Protein AF-A0A962QK23-F1 (afdb_monomer)

Nearest PDB structures (foldseek):
  5cwn-assembly1_A  TM=4.345E-01  e=1.663E+00  synthetic construct
  5y88-assembly1_H  TM=1.629E-01  e=2.447E+00  Saccharomyces cerevisiae S288C

pLDDT: mean 85.63, std 11.85, range [35.34, 98.25]

Solvent-accessible surface area (backbone atoms only — not comparable to full-atom values): 19074 Å² total; per-residue (Å²): 136,86,83,86,80,91,49,73,66,58,55,49,51,52,51,53,52,51,27,65,77,66,74,51,49,73,66,54,54,50,48,49,55,49,53,52,57,49,59,61,49,58,61,51,51,53,50,48,53,52,48,51,52,52,50,49,50,53,54,49,49,50,52,52,50,52,62,70,46,46,86,79,45,52,67,69,54,54,28,45,72,40,23,42,60,10,52,51,28,38,53,51,16,57,59,26,60,75,34,84,93,40,38,85,56,17,59,62,24,41,55,50,13,69,55,27,35,52,56,10,47,52,47,39,42,61,70,72,65,70,71,94,51,65,55,60,50,47,25,52,48,25,39,53,48,13,51,54,28,41,56,49,19,76,72,70,67,44,57,69,32,48,52,51,13,51,52,24,40,49,55,13,50,52,37,47,44,49,73,68,68,48,57,65,43,58,50,27,35,54,49,9,51,50,37,36,54,49,26,63,56,39,55,78,41,97,53,31,84,55,28,68,61,38,41,53,53,12,51,51,37,24,50,53,15,52,48,51,54,42,43,77,69,70,45,58,67,39,60,48,34,33,54,51,13,51,51,34,32,52,50,13,58,52,27,55,76,43,98,51,36,84,49,14,56,58,29,30,41,56,10,51,53,39,26,52,50,21,49,43,67,66,25,71,86,39,89,81,48,45,61,51,51,54,57,50,31,51,48,47,32,56,49,16,62,78,69,70,35,68,54,41,31,53,51,24,50,52,49,44,54,50,48,51,57,48,53,45,48,78,78,35,62,90,42,95,60,46,75,60,50,50,54,52,50,52,56,48,52,54,51,51,51,54,51,52,54,55,50,52,57,60,68,73,53,78,130

Sequence (367 aa):
MSNDITSKDQALSQIVTL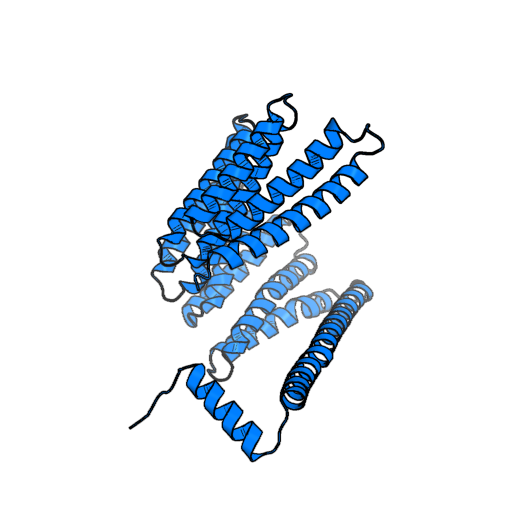ARAHDVSLDEIGAHLTKGALKDKSGSWLSRVLGYLGAAFIFGGLALFITMIWDDLNSPARVIITYGPGIVAFILGILVLKDERYEKASTPLFLKSAVLLPTGMFVFLHEYVGGNDSQLAVIIVFGVLALQFTTLFFKERGTVLLFFAYLFFYISIGAFLDKMHIPRDLIGFIMGISIITFSLYLDKTPHRIICPFWYVIGFCTYLAAVSNMMFDLNIHGEIIGITISLTVMLLGWHFKKTDHNVLAPTFYIIGSIGFLYSLFDLVKNTPFLDLSFLAVAVSMMIMSVQINNRALLIISTIAVIGFLGYFTDEYFADVTGWPIALIIFGFFLISVSHYALKLGRRISSPS

Radius of gyration: 29.21 Å; Cα contacts (8 Å, |Δi|>4): 309; chains: 1; bounding box: 75×53×82 Å

Mean predicted aligned error: 12.13 Å

Foldseek 3Di:
DDDDDPDPVVVVVVVVVVCVVVVNDPVNVVVVVVVVVVVVPPVVVVVVVVVVVVVCCVVVVVVVVCVVCVVVDDLVRLLCVQQVLLVVLQVVLVVQLPDPVRVVVNLVSLVSNLVRNLRSQLSNCVRPVDDPDPLVSLLVSLVVLLVVLVVVCVVSVDLSSVVSNVVSVLSNVLSVCVVVVNPNLVSLQVQLVVLLVVLVVCCPDPSVVCSLVSPVVSLVSNLVSVLVVVVVVVHDNLVSLQVSLVVLQVVLVVCCPDPNVVNNLVSLLSSLLSNLVSCCVVQVVPPPSLVVSLVVLVVQLVVCVVVVHPSSNVSSVVSNVVSVVVCCCVPPVPPPCRVVVVVVVVVVVVVVVVVVVVVVVVVVDDD

Structure (mmCIF, N/CA/C/O backbone):
data_AF-A0A962QK23-F1
#
_entry.id   AF-A0A962QK23-F1
#
loop_
_atom_site.group_PDB
_atom_site.id
_atom_site.type_symbol
_atom_site.label_atom_id
_atom_site.label_alt_id
_atom_site.label_comp_id
_atom_site.label_asym_id
_atom_site.label_entity_id
_atom_site.label_seq_id
_atom_site.pdbx_PDB_ins_code
_atom_site.Cartn_x
_atom_site.Cartn_y
_atom_site.Cartn_z
_atom_site.occupancy
_atom_site.B_iso_or_equiv
_atom_site.auth_seq_id
_atom_site.auth_comp_id
_atom_site.auth_asym_id
_atom_site.auth_atom_id
_atom_site.pdbx_PDB_model_num
ATOM 1 N N . MET A 1 1 ? -47.392 -12.649 23.462 1.00 35.34 1 MET A N 1
ATOM 2 C CA . MET A 1 1 ? -46.671 -11.711 24.349 1.00 35.34 1 MET A CA 1
ATOM 3 C C . MET A 1 1 ? -45.267 -12.256 24.531 1.00 35.34 1 MET A C 1
ATOM 5 O O . MET A 1 1 ? -45.098 -13.273 25.187 1.00 35.34 1 MET A O 1
ATOM 9 N N . SER A 1 2 ? -44.310 -11.658 23.823 1.00 36.72 2 SER A N 1
ATOM 10 C CA . SER A 1 2 ? -42.889 -12.012 23.839 1.00 36.72 2 SER A CA 1
ATOM 11 C C . SER A 1 2 ? -42.226 -11.223 24.963 1.00 36.72 2 SER A C 1
ATOM 13 O O . SER A 1 2 ? -42.070 -10.013 24.829 1.00 36.72 2 SER A O 1
ATOM 15 N N . ASN A 1 3 ? -41.916 -11.875 26.084 1.00 44.44 3 ASN A N 1
ATOM 16 C CA . ASN A 1 3 ? -41.146 -11.255 27.160 1.00 44.44 3 ASN A CA 1
ATOM 17 C C . ASN A 1 3 ? -39.655 -11.409 26.842 1.00 44.44 3 ASN A C 1
ATOM 19 O O . ASN A 1 3 ? -39.037 -12.411 27.194 1.00 44.44 3 ASN A O 1
ATOM 23 N N . ASP A 1 4 ? -39.108 -10.403 26.161 1.00 50.41 4 ASP A N 1
ATOM 24 C CA . ASP A 1 4 ? -37.670 -10.145 26.113 1.00 50.41 4 ASP A CA 1
ATOM 25 C C . ASP A 1 4 ? -37.204 -9.765 27.520 1.00 50.41 4 ASP A C 1
ATOM 27 O O . ASP A 1 4 ? -37.595 -8.731 28.066 1.00 50.41 4 ASP A O 1
ATOM 31 N N . ILE A 1 5 ? -36.390 -10.621 28.130 1.00 49.44 5 ILE A N 1
ATOM 32 C CA . ILE A 1 5 ? -35.829 -10.400 29.459 1.00 49.44 5 ILE A CA 1
ATOM 33 C C . ILE A 1 5 ? -34.303 -10.395 29.337 1.00 49.44 5 ILE A C 1
ATOM 35 O O . ILE A 1 5 ? -33.656 -11.438 29.335 1.00 49.44 5 ILE A O 1
ATOM 39 N N . THR A 1 6 ? -33.725 -9.199 29.231 1.00 55.56 6 THR A N 1
ATOM 40 C CA . THR A 1 6 ? -32.279 -8.943 29.096 1.00 55.56 6 THR A CA 1
ATOM 41 C C . THR A 1 6 ? -31.708 -8.230 30.325 1.00 55.56 6 THR A C 1
ATOM 43 O O . THR A 1 6 ? -30.930 -7.286 30.224 1.00 55.56 6 THR A O 1
ATOM 46 N N . SER A 1 7 ? -32.065 -8.698 31.523 1.00 69.31 7 SER A N 1
ATOM 47 C CA . SER A 1 7 ? -31.378 -8.316 32.760 1.00 69.31 7 SER A CA 1
ATOM 48 C C . SER A 1 7 ? -30.395 -9.415 33.162 1.00 69.31 7 SER A C 1
ATOM 50 O O . SER A 1 7 ? -30.775 -10.573 33.355 1.00 69.31 7 SER A O 1
ATOM 52 N N . LYS A 1 8 ? -29.119 -9.041 33.318 1.00 70.69 8 LYS A N 1
ATOM 53 C CA . LYS A 1 8 ? -28.042 -9.909 33.821 1.00 70.69 8 LYS A CA 1
ATOM 54 C C . LYS A 1 8 ? -28.435 -10.608 35.132 1.00 70.69 8 LYS A C 1
ATOM 56 O O . LYS A 1 8 ? -28.048 -11.754 35.347 1.00 70.69 8 LYS A O 1
ATOM 61 N N . ASP A 1 9 ? -29.248 -9.952 35.958 1.00 73.44 9 ASP A N 1
ATOM 62 C CA . ASP A 1 9 ? -29.680 -10.455 37.263 1.00 73.44 9 ASP A CA 1
ATOM 63 C C . ASP A 1 9 ? -30.731 -11.568 37.154 1.00 73.44 9 ASP A C 1
ATOM 65 O O . ASP A 1 9 ? -30.721 -12.503 37.953 1.00 73.44 9 ASP A O 1
ATOM 69 N N . GLN A 1 10 ? -31.594 -11.535 36.132 1.00 76.94 10 GLN A N 1
ATOM 70 C CA . GLN A 1 10 ? -32.549 -12.620 35.864 1.00 76.94 10 GLN A CA 1
ATOM 71 C C . GLN A 1 10 ? -31.875 -13.838 35.231 1.00 76.94 10 GLN A C 1
ATOM 73 O O . GLN A 1 10 ? -32.234 -14.972 35.540 1.00 76.94 10 GLN A O 1
ATOM 78 N N . ALA A 1 11 ? -30.856 -13.624 34.399 1.00 75.81 11 ALA A N 1
ATOM 79 C CA . ALA A 1 11 ? -30.024 -14.720 33.914 1.00 75.81 11 ALA A CA 1
ATOM 80 C C . ALA A 1 11 ? -29.256 -15.385 35.073 1.00 75.81 11 ALA A C 1
ATOM 82 O O . ALA A 1 11 ? -29.230 -16.609 35.184 1.00 75.81 11 ALA A O 1
ATOM 83 N N . LEU A 1 12 ? -28.683 -14.586 35.982 1.00 78.38 12 LEU A N 1
ATOM 84 C CA . LEU A 1 12 ? -28.012 -15.083 37.187 1.00 78.38 12 LEU A CA 1
ATOM 85 C C . LEU A 1 12 ? -28.964 -15.858 38.102 1.00 78.38 12 LEU A C 1
ATOM 87 O O . LEU A 1 12 ? -28.595 -16.930 38.579 1.00 78.38 12 LEU A O 1
ATOM 91 N N . SER A 1 13 ? -30.187 -15.367 38.320 1.00 81.44 13 SER A N 1
ATOM 92 C CA . SER A 1 13 ? -31.162 -16.076 39.152 1.00 81.44 13 SER A CA 1
ATOM 93 C C . SER A 1 13 ? -31.569 -17.418 38.540 1.00 81.44 13 SER A C 1
ATOM 95 O O . SER A 1 13 ? -31.589 -18.417 39.254 1.00 81.44 13 SER A O 1
ATOM 97 N N . GLN A 1 14 ? -31.779 -17.484 37.221 1.00 82.44 14 GLN A N 1
ATOM 98 C CA . GLN A 1 14 ? -32.061 -18.739 36.517 1.00 82.44 14 GLN A CA 1
ATOM 99 C C . GLN A 1 14 ? -30.907 -19.742 36.617 1.00 82.44 14 GLN A C 1
ATOM 101 O O . GLN A 1 14 ? -31.150 -20.919 36.879 1.00 82.44 14 GLN A O 1
ATOM 106 N N . ILE A 1 15 ? -29.659 -19.288 36.465 1.00 81.25 15 ILE A N 1
ATOM 107 C CA . ILE A 1 15 ? -28.470 -20.143 36.608 1.00 81.25 15 ILE A CA 1
ATOM 108 C C . ILE A 1 15 ? -28.381 -20.706 38.031 1.00 81.25 15 ILE A C 1
ATOM 110 O O . ILE A 1 15 ? -28.135 -21.897 38.201 1.00 81.25 15 ILE A O 1
ATOM 114 N N . VAL A 1 16 ? -28.631 -19.883 39.055 1.00 83.81 16 VAL A N 1
ATOM 115 C CA . VAL A 1 16 ? -28.615 -20.318 40.462 1.00 83.81 16 VAL A CA 1
ATOM 116 C C . VAL A 1 16 ? -29.744 -21.307 40.758 1.00 83.81 16 VAL A C 1
ATOM 118 O O . VAL A 1 16 ? -29.517 -22.301 41.450 1.00 83.81 16 VAL A O 1
ATOM 121 N N . THR A 1 17 ? -30.949 -21.074 40.231 1.00 86.50 17 THR A N 1
ATOM 122 C CA . THR A 1 17 ? -32.079 -22.002 40.378 1.00 86.50 17 THR A CA 1
ATOM 123 C C . THR A 1 17 ? -31.782 -23.349 39.721 1.00 86.50 17 THR A C 1
ATOM 125 O O . THR A 1 17 ? -32.016 -24.380 40.349 1.00 86.50 17 THR A O 1
ATOM 128 N N . LEU A 1 18 ? -31.219 -23.359 38.508 1.00 84.31 18 LEU A N 1
ATOM 129 C CA . LEU A 1 18 ? -30.819 -24.595 37.828 1.00 84.31 18 LEU A CA 1
ATOM 130 C C . LEU A 1 18 ? -29.713 -25.337 38.586 1.00 84.31 18 LEU A C 1
ATOM 132 O O . LEU A 1 18 ? -29.800 -26.549 38.759 1.00 84.31 18 LEU A O 1
ATOM 136 N N . ALA A 1 19 ? -28.695 -24.613 39.058 1.00 83.56 19 ALA A N 1
ATOM 137 C CA . ALA A 1 19 ? -27.573 -25.194 39.786 1.00 83.56 19 ALA A CA 1
ATOM 138 C C . ALA A 1 19 ? -28.039 -25.892 41.072 1.00 83.56 19 ALA A C 1
ATOM 140 O O . ALA A 1 19 ? -27.639 -27.019 41.339 1.00 83.56 19 ALA A O 1
ATOM 141 N N . ARG A 1 20 ? -28.963 -25.275 41.823 1.00 83.31 20 ARG A N 1
ATOM 142 C CA . ARG A 1 20 ? -29.550 -25.886 43.027 1.00 83.31 20 ARG A CA 1
ATOM 143 C C . ARG A 1 20 ? -30.467 -27.067 42.723 1.00 83.31 20 ARG A C 1
ATOM 145 O O . ARG A 1 20 ? -30.486 -28.017 43.494 1.00 83.31 20 ARG A O 1
ATOM 152 N N . ALA A 1 21 ? -31.235 -27.011 41.635 1.00 88.19 21 ALA A N 1
ATOM 153 C CA . ALA A 1 21 ? -32.152 -28.089 41.260 1.00 88.19 21 ALA A CA 1
ATOM 154 C C . ALA A 1 21 ? -31.419 -29.377 40.849 1.00 88.19 21 ALA A C 1
ATOM 156 O O . ALA A 1 21 ? -31.961 -30.468 41.008 1.00 88.19 21 ALA A O 1
ATOM 157 N N . HIS A 1 22 ? -30.199 -29.242 40.330 1.00 86.19 22 HIS A N 1
ATOM 158 C CA . HIS A 1 22 ? -29.390 -30.349 39.823 1.00 86.19 22 HIS A CA 1
ATOM 159 C C . HIS A 1 22 ? -28.138 -30.637 40.664 1.00 86.19 22 HIS A C 1
ATOM 161 O O . HIS A 1 22 ? -27.285 -31.392 40.209 1.00 86.19 22 HIS A O 1
ATOM 167 N N . ASP A 1 23 ? -28.033 -30.048 41.861 1.00 83.12 23 ASP A N 1
ATOM 168 C CA . ASP A 1 23 ? -26.893 -30.188 42.783 1.00 83.12 23 ASP A CA 1
ATOM 169 C C . ASP A 1 23 ? -25.526 -29.906 42.124 1.00 83.12 23 ASP A C 1
ATOM 171 O O . ASP A 1 23 ? -24.516 -30.535 42.421 1.00 83.12 23 ASP A O 1
ATOM 175 N N . VAL A 1 24 ? -25.503 -28.957 41.182 1.00 82.56 24 VAL A N 1
ATOM 176 C CA . VAL A 1 24 ? -24.297 -28.582 40.440 1.00 82.56 24 VAL A CA 1
ATOM 177 C C . VAL A 1 24 ? -23.562 -27.493 41.206 1.00 82.56 24 VAL A C 1
ATOM 179 O O . VAL A 1 24 ? -24.091 -26.401 41.444 1.00 82.56 24 VAL A O 1
ATOM 182 N N . SER A 1 25 ? -22.312 -27.765 41.559 1.00 86.00 25 SER A N 1
ATOM 183 C CA . SER A 1 25 ? -21.460 -26.812 42.267 1.00 86.00 25 SER A CA 1
ATOM 184 C C . SER A 1 25 ? -20.909 -25.714 41.343 1.00 86.00 25 SER A C 1
ATOM 186 O O . SER A 1 25 ? -20.768 -25.877 40.128 1.00 86.00 25 SER A O 1
ATOM 188 N N . LEU A 1 26 ? -20.540 -24.569 41.928 1.00 77.25 26 LEU A N 1
ATOM 189 C CA . LEU A 1 26 ? -19.856 -23.483 41.209 1.00 77.25 26 LEU A CA 1
ATOM 190 C C . LEU A 1 26 ? -18.529 -23.944 40.586 1.00 77.25 26 LEU A C 1
ATOM 192 O O . LEU A 1 26 ? -18.186 -23.505 39.486 1.00 77.25 26 LEU A O 1
ATOM 196 N N . ASP A 1 27 ? -17.823 -24.853 41.259 1.00 78.94 27 ASP A N 1
ATOM 197 C CA . ASP A 1 27 ? -16.562 -25.418 40.780 1.00 78.94 27 ASP A CA 1
ATOM 198 C C . ASP A 1 27 ? -16.775 -26.315 39.553 1.00 78.94 27 ASP A C 1
ATOM 200 O O . ASP A 1 27 ? -15.987 -26.258 38.610 1.00 78.94 27 ASP A O 1
ATOM 204 N N . GLU A 1 28 ? -17.873 -27.073 39.492 1.00 77.62 28 GLU A N 1
ATOM 205 C CA . GLU A 1 28 ? -18.233 -27.888 38.323 1.00 77.62 28 GLU A CA 1
ATOM 206 C C . GLU A 1 28 ? -18.661 -27.038 37.126 1.00 77.62 28 GLU A C 1
ATOM 208 O O . GLU A 1 28 ? -18.250 -27.323 35.998 1.00 77.62 28 GLU A O 1
ATOM 213 N N . ILE A 1 29 ? -19.418 -25.958 37.351 1.00 79.75 29 ILE A N 1
ATOM 214 C CA . ILE A 1 29 ? -19.773 -24.987 36.301 1.00 79.75 29 ILE A CA 1
ATOM 215 C C . ILE A 1 29 ? -18.501 -24.327 35.756 1.00 79.75 29 ILE A C 1
ATOM 217 O O . ILE A 1 29 ? -18.300 -24.259 34.539 1.00 79.75 29 ILE A O 1
ATOM 221 N N . GLY A 1 30 ? -17.609 -23.883 36.648 1.00 75.88 30 GLY A N 1
ATOM 222 C CA . GLY A 1 30 ? -16.312 -23.309 36.292 1.00 75.88 30 GLY A CA 1
ATOM 223 C C . GLY A 1 30 ? -15.432 -24.292 35.522 1.00 75.88 30 GLY A C 1
ATOM 224 O O . GLY A 1 30 ? -14.858 -23.927 34.490 1.00 75.88 30 GLY A O 1
ATOM 225 N N . ALA A 1 31 ? -15.384 -25.552 35.962 1.00 78.00 31 ALA A N 1
ATOM 226 C CA . ALA A 1 31 ? -14.661 -26.633 35.302 1.00 78.00 31 ALA A CA 1
ATOM 227 C C . ALA A 1 31 ? -15.238 -26.947 33.915 1.00 78.00 31 ALA A C 1
ATOM 229 O O . ALA A 1 31 ? -14.477 -27.177 32.978 1.00 78.00 31 ALA A O 1
ATOM 230 N N . HIS A 1 32 ? -16.560 -26.922 33.727 1.00 77.38 32 HIS A N 1
ATOM 231 C CA . HIS A 1 32 ? -17.175 -27.147 32.414 1.00 77.38 32 HIS A CA 1
ATOM 232 C C . HIS A 1 32 ? -16.953 -25.983 31.443 1.00 77.38 32 HIS A C 1
ATOM 234 O O . HIS A 1 32 ? -16.637 -26.218 30.275 1.00 77.38 32 HIS A O 1
ATOM 240 N N . LEU A 1 33 ? -17.023 -24.737 31.919 1.00 75.38 33 LEU A N 1
ATOM 241 C CA . LEU A 1 33 ? -16.721 -23.549 31.113 1.00 75.38 33 LEU A CA 1
ATOM 242 C C . LEU A 1 33 ? -15.253 -23.518 30.669 1.00 75.38 33 LEU A C 1
ATOM 244 O O . LEU A 1 33 ? -14.959 -23.233 29.507 1.00 75.38 33 LEU A O 1
ATOM 248 N N . THR A 1 34 ? -14.324 -23.866 31.563 1.00 68.94 34 THR A N 1
ATOM 249 C CA . THR A 1 34 ? -12.897 -23.971 31.218 1.00 68.94 34 THR A CA 1
ATOM 250 C C . THR A 1 34 ? -12.614 -25.161 30.309 1.00 68.94 34 THR A C 1
ATOM 252 O O . THR A 1 34 ? -11.871 -25.010 29.343 1.00 68.94 34 THR A O 1
ATOM 255 N N . LYS A 1 35 ? -13.237 -26.322 30.532 1.00 66.75 35 LYS A N 1
ATOM 256 C CA . LYS A 1 35 ? -13.069 -27.510 29.677 1.00 66.75 35 LYS A CA 1
ATOM 257 C C . LYS A 1 35 ? -13.626 -27.286 28.266 1.00 66.75 35 LYS A C 1
ATOM 259 O O . LYS A 1 35 ? -12.989 -27.710 27.305 1.00 66.75 35 LYS A O 1
ATOM 264 N N . GLY A 1 36 ? -14.739 -26.561 28.121 1.00 59.09 36 GLY A N 1
ATOM 265 C CA . GLY A 1 36 ? -15.262 -26.104 26.826 1.00 59.09 36 GLY A CA 1
ATOM 266 C C . GLY A 1 36 ? -14.340 -25.090 26.137 1.00 59.09 36 GLY A C 1
ATOM 267 O O . GLY A 1 36 ? -13.964 -25.279 24.982 1.00 59.09 36 GLY A O 1
ATOM 268 N N . ALA A 1 37 ? -13.875 -24.070 26.867 1.00 58.41 37 ALA A N 1
ATOM 269 C CA . ALA A 1 37 ? -12.976 -23.043 26.331 1.00 58.41 37 ALA A CA 1
ATOM 270 C C . ALA A 1 37 ? -11.577 -23.572 25.951 1.00 58.41 37 ALA A C 1
ATOM 272 O O . ALA A 1 37 ? -10.952 -23.050 25.025 1.00 58.41 37 ALA A O 1
ATOM 273 N N . LEU A 1 38 ? -11.074 -24.597 26.646 1.00 55.94 38 LEU A N 1
ATOM 274 C CA . LEU A 1 38 ? -9.791 -25.245 26.352 1.00 55.94 38 LEU A CA 1
ATOM 275 C C . LEU A 1 38 ? -9.887 -26.211 25.162 1.00 55.94 38 LEU A C 1
ATOM 277 O O . LEU A 1 38 ? -8.941 -26.289 24.375 1.00 55.94 38 LEU A O 1
ATOM 281 N N . LYS A 1 39 ? -11.021 -26.908 24.996 1.00 55.94 39 LYS A N 1
ATOM 282 C CA . LYS A 1 39 ? -11.244 -27.859 23.894 1.00 55.94 39 LYS A CA 1
ATOM 283 C C . LYS A 1 39 ? -11.408 -27.158 22.538 1.00 55.94 39 LYS A C 1
ATOM 285 O O . LYS A 1 39 ? -10.891 -27.662 21.546 1.00 55.94 39 LYS A O 1
ATOM 290 N N . ASP A 1 40 ? -12.019 -25.971 22.508 1.00 56.44 40 ASP A N 1
ATOM 291 C CA . ASP A 1 40 ? -12.171 -25.175 21.276 1.00 56.44 40 ASP A CA 1
ATOM 292 C C . ASP A 1 40 ? -10.902 -24.407 20.865 1.00 56.44 40 ASP A C 1
ATOM 294 O O . ASP A 1 40 ? -10.687 -24.140 19.680 1.00 56.44 40 ASP A O 1
ATOM 298 N N . LYS A 1 41 ? -10.023 -24.051 21.812 1.00 56.91 41 LYS A N 1
ATOM 299 C CA . LYS A 1 41 ? -8.841 -23.221 21.515 1.00 56.91 41 LYS A CA 1
ATOM 300 C C . LYS A 1 41 ? -7.594 -24.015 21.124 1.00 56.91 41 LYS A C 1
ATOM 302 O O . LYS A 1 41 ? -6.863 -23.561 20.244 1.00 56.91 41 LYS A O 1
ATOM 307 N N . SER A 1 42 ? -7.335 -25.179 21.726 1.00 56.00 42 SER A N 1
ATOM 308 C CA . SER A 1 42 ? -6.061 -25.892 21.516 1.00 56.00 42 SER A CA 1
ATOM 309 C C . SER A 1 42 ? -6.011 -26.678 20.199 1.00 56.00 42 SER A C 1
ATOM 311 O O . SER A 1 42 ? -5.025 -26.584 19.468 1.00 56.00 42 SER A O 1
ATOM 313 N N . GLY A 1 43 ? -7.094 -27.375 19.835 1.00 59.81 43 GLY A N 1
ATOM 314 C CA . GLY A 1 43 ? -7.184 -28.117 18.571 1.00 59.81 43 GLY A CA 1
ATOM 315 C C . GLY A 1 43 ? -7.341 -27.209 17.347 1.00 59.81 43 GLY A C 1
ATOM 316 O O . GLY A 1 43 ? -6.784 -27.488 16.286 1.00 59.81 43 GLY A O 1
ATOM 317 N N . SER A 1 44 ? -8.047 -26.082 17.500 1.00 72.75 44 SER A N 1
ATOM 318 C CA . SER A 1 44 ? -8.327 -25.165 16.388 1.00 72.75 44 SER A CA 1
ATOM 319 C C . SER A 1 44 ? -7.100 -24.356 15.959 1.00 72.75 44 SER A C 1
ATOM 321 O O . SER A 1 44 ? -6.878 -24.175 14.764 1.00 72.75 44 SER A O 1
ATOM 323 N N . TRP A 1 45 ? -6.271 -23.890 16.902 1.00 82.12 45 TRP A N 1
ATOM 324 C CA . TRP A 1 45 ? -5.050 -23.147 16.565 1.00 82.12 45 TRP A CA 1
ATOM 325 C C . TRP A 1 45 ? -4.003 -24.041 15.903 1.00 82.12 45 TRP A C 1
ATOM 327 O O . TRP A 1 45 ? -3.486 -23.684 14.846 1.00 82.12 45 TRP A O 1
ATOM 337 N N . LEU A 1 46 ? -3.735 -25.220 16.476 1.00 79.62 46 LEU A N 1
ATOM 338 C CA . LEU A 1 46 ? -2.745 -26.144 15.928 1.00 79.62 46 LEU A CA 1
ATOM 339 C C . LEU A 1 46 ? -3.139 -26.594 14.515 1.00 79.62 46 LEU A C 1
ATOM 341 O O . LEU A 1 46 ? -2.312 -26.545 13.613 1.00 79.62 46 LEU A O 1
ATOM 345 N N . SER A 1 47 ? -4.415 -26.925 14.288 1.00 80.81 47 SER A N 1
ATOM 346 C CA . SER A 1 47 ? -4.927 -27.266 12.953 1.00 80.81 47 SER A CA 1
ATOM 347 C C . SER A 1 47 ? -4.762 -26.123 11.943 1.00 80.81 47 SER A C 1
ATOM 349 O O . SER A 1 47 ? -4.358 -26.372 10.809 1.00 80.81 47 SER A O 1
ATOM 351 N N . ARG A 1 48 ? -4.993 -24.865 12.344 1.00 86.19 48 ARG A N 1
ATOM 352 C CA . ARG A 1 48 ? -4.765 -23.698 11.471 1.00 86.19 48 ARG A CA 1
ATOM 353 C C . ARG A 1 48 ? -3.288 -23.496 11.155 1.00 86.19 48 ARG A C 1
ATOM 355 O O . ARG A 1 48 ? -2.953 -23.272 10.000 1.00 86.19 48 ARG A O 1
ATOM 362 N N . VAL A 1 49 ? -2.413 -23.594 12.156 1.00 87.25 49 VAL A N 1
ATOM 363 C CA . VAL A 1 49 ? -0.961 -23.454 11.969 1.00 87.25 49 VAL A CA 1
ATOM 364 C C . VAL A 1 49 ? -0.423 -24.558 11.064 1.00 87.25 49 VAL A C 1
ATOM 366 O O . VAL A 1 49 ? 0.276 -24.251 10.104 1.00 87.25 49 VAL A O 1
ATOM 369 N N . LEU A 1 50 ? -0.803 -25.819 11.301 1.00 87.69 50 LEU A N 1
ATOM 370 C CA . LEU A 1 50 ? -0.447 -26.942 10.427 1.00 87.69 50 LEU A CA 1
ATOM 371 C C . LEU A 1 50 ? -1.029 -26.769 9.021 1.00 87.69 50 LEU A C 1
ATOM 373 O O . LEU A 1 50 ? -0.348 -27.077 8.050 1.00 87.69 50 LEU A O 1
ATOM 377 N N . GLY A 1 51 ? -2.249 -26.243 8.900 1.00 89.00 51 GLY A N 1
ATOM 378 C CA . GLY A 1 51 ? -2.864 -25.925 7.613 1.00 89.00 51 GLY A CA 1
ATOM 379 C C . GLY A 1 51 ? -2.084 -24.865 6.832 1.00 89.00 51 GLY A C 1
ATOM 380 O O . GLY A 1 51 ? -1.817 -25.055 5.648 1.00 89.00 51 GLY A O 1
ATOM 381 N N . TYR A 1 52 ? -1.657 -23.782 7.489 1.00 87.75 52 TYR A N 1
ATOM 382 C CA . TYR A 1 52 ? -0.841 -22.740 6.859 1.00 87.75 52 TYR A CA 1
ATOM 383 C C . TYR A 1 52 ? 0.567 -23.226 6.510 1.00 87.75 52 TYR A C 1
ATOM 385 O O . TYR A 1 52 ? 1.037 -22.943 5.412 1.00 87.75 52 TYR A O 1
ATOM 393 N N . LEU A 1 53 ? 1.217 -23.992 7.392 1.00 90.69 53 LEU A N 1
ATOM 394 C CA . LEU A 1 53 ? 2.516 -24.621 7.119 1.00 90.69 53 LEU A CA 1
ATOM 395 C C . LEU A 1 53 ? 2.427 -25.610 5.955 1.00 90.69 53 LEU A C 1
ATOM 397 O O . LEU A 1 53 ? 3.250 -25.563 5.047 1.00 90.69 53 LEU A O 1
ATOM 401 N N . GLY A 1 54 ? 1.400 -26.461 5.944 1.00 89.50 54 GLY A N 1
ATOM 402 C CA . GLY A 1 54 ? 1.146 -27.404 4.859 1.00 89.50 54 GLY A CA 1
ATOM 403 C C . GLY A 1 54 ? 0.907 -26.693 3.529 1.00 89.50 54 GLY A C 1
ATOM 404 O O . GLY A 1 54 ? 1.532 -27.038 2.531 1.00 89.50 54 GLY A O 1
ATOM 405 N N . ALA A 1 55 ? 0.071 -25.650 3.512 1.00 86.69 55 ALA A N 1
ATOM 406 C CA . ALA A 1 55 ? -0.138 -24.831 2.321 1.00 86.69 55 ALA A CA 1
ATOM 407 C C . ALA A 1 55 ? 1.164 -24.158 1.858 1.00 86.69 55 ALA A C 1
ATOM 409 O O . ALA A 1 55 ? 1.481 -24.211 0.673 1.00 86.69 55 ALA A O 1
ATOM 410 N N . ALA A 1 56 ? 1.945 -23.580 2.776 1.00 85.88 56 ALA A N 1
ATOM 411 C CA . ALA A 1 56 ? 3.229 -22.961 2.458 1.00 85.88 56 ALA A CA 1
ATOM 412 C C . ALA A 1 56 ? 4.218 -23.966 1.850 1.00 85.88 56 ALA A C 1
ATOM 414 O O . ALA A 1 56 ? 4.859 -23.647 0.852 1.00 85.88 56 ALA A O 1
ATOM 415 N N . PHE A 1 57 ? 4.296 -25.191 2.380 1.00 90.31 57 PHE A N 1
ATOM 416 C CA . PHE A 1 57 ? 5.125 -26.248 1.798 1.00 90.31 57 PHE A CA 1
ATOM 417 C C . PHE A 1 57 ? 4.634 -26.702 0.425 1.00 90.31 57 PHE A C 1
ATOM 419 O O . PHE A 1 57 ? 5.458 -26.909 -0.460 1.00 90.31 57 PHE A O 1
ATOM 426 N N . ILE A 1 58 ? 3.320 -26.809 0.207 1.00 91.12 58 ILE A N 1
ATOM 427 C CA . ILE A 1 58 ? 2.765 -27.159 -1.109 1.00 91.12 58 ILE A CA 1
ATOM 428 C C . ILE A 1 58 ? 3.091 -26.069 -2.133 1.00 91.12 58 ILE A C 1
ATOM 430 O O . ILE A 1 58 ? 3.618 -26.373 -3.200 1.00 91.12 58 ILE A O 1
ATOM 434 N N . PHE A 1 59 ? 2.815 -24.800 -1.819 1.00 85.62 59 PHE A N 1
ATOM 435 C CA . PHE A 1 59 ? 3.084 -23.692 -2.739 1.00 85.62 59 PHE A CA 1
ATOM 436 C C . PHE A 1 59 ? 4.582 -23.481 -2.965 1.00 85.62 59 PHE A C 1
ATOM 438 O O . PHE A 1 59 ? 4.997 -23.289 -4.105 1.00 85.62 59 PHE A O 1
ATOM 445 N N . GLY A 1 60 ? 5.394 -23.567 -1.910 1.00 88.12 60 GLY A N 1
ATOM 446 C CA . GLY A 1 60 ? 6.850 -23.478 -2.006 1.00 88.12 60 GLY A CA 1
ATOM 447 C C . GLY A 1 60 ? 7.442 -24.626 -2.820 1.00 88.12 60 GLY A C 1
ATOM 448 O O . GLY A 1 60 ? 8.249 -24.390 -3.714 1.00 88.12 60 GLY A O 1
ATOM 449 N N . GLY A 1 61 ? 6.989 -25.858 -2.577 1.00 89.50 61 GLY A N 1
ATOM 450 C CA . GLY A 1 61 ? 7.398 -27.035 -3.342 1.00 89.50 61 GLY A CA 1
ATOM 451 C C . GLY A 1 61 ? 6.996 -26.947 -4.813 1.00 89.50 61 GLY A C 1
ATOM 452 O O . GLY A 1 61 ? 7.813 -27.242 -5.678 1.00 89.50 61 GLY A O 1
ATOM 453 N N . LEU A 1 62 ? 5.779 -26.480 -5.114 1.00 86.69 62 LEU A N 1
ATOM 454 C CA . LEU A 1 62 ? 5.322 -26.270 -6.491 1.00 86.69 62 LEU A CA 1
ATOM 455 C C . LEU A 1 62 ? 6.146 -25.188 -7.202 1.00 86.69 62 LEU A C 1
ATOM 457 O O . LEU A 1 62 ? 6.539 -25.381 -8.347 1.00 86.69 62 LEU A O 1
ATOM 461 N N . ALA A 1 63 ? 6.439 -24.073 -6.526 1.00 84.44 63 ALA A N 1
ATOM 462 C CA . ALA A 1 63 ? 7.273 -23.008 -7.076 1.00 84.44 63 ALA A CA 1
ATOM 463 C C . ALA A 1 63 ? 8.695 -23.507 -7.374 1.00 84.44 63 ALA A C 1
ATOM 465 O O . ALA A 1 63 ? 9.185 -23.310 -8.483 1.00 84.44 63 ALA A O 1
ATOM 466 N N . LEU A 1 64 ? 9.318 -24.220 -6.428 1.00 87.94 64 LEU A N 1
ATOM 467 C CA . LEU A 1 64 ? 10.635 -24.827 -6.626 1.00 87.94 64 LEU A CA 1
ATOM 468 C C . LEU A 1 64 ? 10.621 -25.841 -7.771 1.00 87.94 64 LEU A C 1
ATOM 470 O O . LEU A 1 64 ? 11.493 -25.803 -8.635 1.00 87.94 64 LEU A O 1
ATOM 474 N N . PHE A 1 65 ? 9.607 -26.704 -7.827 1.00 87.75 65 PHE A N 1
ATOM 475 C CA . PHE A 1 65 ? 9.467 -27.679 -8.903 1.00 87.75 65 PHE A CA 1
ATOM 476 C C . PHE A 1 65 ? 9.374 -27.000 -10.273 1.00 87.75 65 PHE A C 1
ATOM 478 O O . PHE A 1 65 ? 10.104 -27.382 -11.181 1.00 87.75 65 PHE A O 1
ATOM 485 N N . ILE A 1 66 ? 8.551 -25.951 -10.403 1.00 85.38 66 ILE A N 1
ATOM 486 C CA . ILE A 1 66 ? 8.446 -25.154 -11.634 1.00 85.38 66 ILE A CA 1
ATOM 487 C C . ILE A 1 66 ? 9.804 -24.557 -12.008 1.00 85.38 66 ILE A C 1
ATOM 489 O O . ILE A 1 66 ? 10.178 -24.632 -13.173 1.00 85.38 66 ILE A O 1
ATOM 493 N N . THR A 1 67 ? 10.556 -24.007 -11.048 1.00 86.88 67 THR A N 1
ATOM 494 C CA . THR A 1 67 ? 11.894 -23.458 -11.328 1.00 86.88 67 THR A CA 1
ATOM 495 C C . THR A 1 67 ? 12.902 -24.528 -11.739 1.00 86.88 67 THR A C 1
ATOM 497 O O . THR A 1 67 ? 13.736 -24.258 -12.592 1.00 86.88 67 THR A O 1
ATOM 500 N N . MET A 1 68 ? 12.811 -25.744 -11.189 1.00 90.75 68 MET A N 1
ATOM 501 C CA . MET A 1 68 ? 13.719 -26.846 -11.526 1.00 90.75 68 MET A CA 1
ATOM 502 C C . MET A 1 68 ? 13.502 -27.365 -12.946 1.00 90.75 68 MET A C 1
ATOM 504 O O . MET A 1 68 ? 14.472 -27.671 -13.623 1.00 90.75 68 MET A O 1
ATOM 508 N N . ILE A 1 69 ? 12.247 -27.462 -13.393 1.00 91.94 69 ILE A N 1
ATOM 509 C CA . ILE A 1 69 ? 11.928 -27.929 -14.750 1.00 91.94 69 ILE A CA 1
ATOM 510 C C . ILE A 1 69 ? 11.892 -26.790 -15.773 1.00 91.94 69 ILE A C 1
ATOM 512 O O . ILE A 1 69 ? 11.670 -27.048 -16.950 1.00 91.94 69 ILE A O 1
ATOM 516 N N . TRP A 1 70 ? 12.052 -25.531 -15.347 1.00 90.00 70 TRP A N 1
ATOM 517 C CA . TRP A 1 70 ? 11.832 -24.359 -16.199 1.00 90.00 70 TRP A CA 1
ATOM 518 C C . TRP A 1 70 ? 12.658 -24.420 -17.483 1.00 90.00 70 TRP A C 1
ATOM 520 O O . TRP A 1 70 ? 12.127 -24.207 -18.575 1.00 90.00 70 TRP A O 1
ATOM 530 N N . ASP A 1 71 ? 13.936 -24.769 -17.352 1.00 89.94 71 ASP A N 1
ATOM 531 C CA . ASP A 1 71 ? 14.878 -24.844 -18.466 1.00 89.94 71 ASP A CA 1
ATOM 532 C C . ASP A 1 71 ? 14.608 -26.029 -19.405 1.00 89.94 71 ASP A C 1
ATOM 534 O O . ASP A 1 71 ? 14.873 -25.922 -20.601 1.00 89.94 71 ASP A O 1
ATOM 538 N N . ASP A 1 72 ? 13.967 -27.089 -18.906 1.00 93.31 72 ASP A N 1
ATOM 539 C CA . ASP A 1 72 ? 13.565 -28.261 -19.694 1.00 93.31 72 ASP A CA 1
ATOM 540 C C . ASP A 1 72 ? 12.239 -28.047 -20.451 1.00 93.31 72 ASP A C 1
ATOM 542 O O . ASP A 1 72 ? 11.913 -28.780 -21.391 1.00 93.31 72 ASP A O 1
ATOM 546 N N . LEU A 1 73 ? 11.440 -27.052 -20.050 1.00 91.44 73 LEU A N 1
ATOM 547 C CA . LEU A 1 73 ? 10.175 -26.728 -20.703 1.00 91.44 73 LEU A CA 1
ATOM 548 C C . LEU A 1 73 ? 10.399 -25.919 -21.982 1.00 91.44 73 LEU A C 1
ATOM 550 O O . LEU A 1 73 ? 11.073 -24.891 -21.985 1.00 91.44 73 LEU A O 1
ATOM 554 N N . ASN A 1 74 ? 9.723 -26.323 -23.060 1.00 93.25 74 ASN A N 1
ATOM 555 C CA . ASN A 1 74 ? 9.647 -25.510 -24.269 1.00 93.25 74 ASN A CA 1
ATOM 556 C C . ASN A 1 74 ? 8.801 -24.236 -24.050 1.00 93.25 74 ASN A C 1
ATOM 558 O O . ASN A 1 74 ? 7.973 -24.157 -23.136 1.00 93.25 74 ASN A O 1
ATOM 562 N N . SER A 1 75 ? 8.976 -23.239 -24.921 1.00 93.38 75 SER A N 1
ATOM 563 C CA . SER A 1 75 ? 8.288 -21.944 -24.825 1.00 93.38 75 SER A CA 1
ATOM 564 C C . SER A 1 75 ? 6.754 -22.048 -24.715 1.00 93.38 75 SER A C 1
ATOM 566 O O . SER A 1 75 ? 6.178 -21.381 -23.851 1.00 93.38 75 SER A O 1
ATOM 568 N N . PRO A 1 76 ? 6.044 -22.901 -25.492 1.00 93.88 76 PRO A N 1
ATOM 569 C CA . PRO A 1 76 ? 4.606 -23.105 -25.300 1.00 93.88 76 PRO A CA 1
ATOM 570 C C . PRO A 1 76 ? 4.249 -23.631 -23.909 1.00 93.88 76 PRO A C 1
ATOM 572 O O . PRO A 1 76 ? 3.299 -23.137 -23.301 1.00 93.88 76 PRO A O 1
ATOM 575 N N . ALA A 1 77 ? 5.001 -24.602 -23.382 1.00 93.06 77 ALA A N 1
ATOM 576 C CA . ALA A 1 77 ? 4.731 -25.165 -22.067 1.00 93.06 77 ALA A CA 1
ATOM 577 C C . ALA A 1 77 ? 4.892 -24.111 -20.967 1.00 93.06 77 ALA A C 1
ATOM 579 O O . ALA A 1 77 ? 3.988 -23.980 -20.145 1.00 93.06 77 ALA A O 1
ATOM 580 N N . ARG A 1 78 ? 5.962 -23.300 -20.999 1.00 93.31 78 ARG A N 1
ATOM 581 C CA . ARG A 1 78 ? 6.184 -22.193 -20.043 1.00 93.31 78 ARG A CA 1
ATOM 582 C C . ARG A 1 78 ? 5.022 -21.202 -20.018 1.00 93.31 78 ARG A C 1
ATOM 584 O O . ARG A 1 78 ? 4.558 -20.813 -18.944 1.00 93.31 78 ARG A O 1
ATOM 591 N N . VAL A 1 79 ? 4.502 -20.833 -21.188 1.00 94.19 79 VAL A N 1
ATOM 592 C CA . VAL A 1 79 ? 3.325 -19.956 -21.282 1.00 94.19 79 VAL A CA 1
ATOM 593 C C . VAL A 1 79 ? 2.074 -20.645 -20.747 1.00 94.19 79 VAL A C 1
ATOM 595 O O . VAL A 1 79 ? 1.332 -20.042 -19.977 1.00 94.19 79 VAL A O 1
ATOM 598 N N . ILE A 1 80 ? 1.825 -21.907 -21.101 1.00 93.88 80 ILE A N 1
ATOM 599 C CA . ILE A 1 80 ? 0.623 -22.628 -20.658 1.00 93.88 80 ILE A CA 1
ATOM 600 C C . ILE A 1 80 ? 0.597 -22.778 -19.133 1.00 93.88 80 ILE A C 1
ATOM 602 O O . ILE A 1 80 ? -0.443 -22.523 -18.525 1.00 93.88 80 ILE A O 1
ATOM 606 N N . ILE A 1 81 ? 1.715 -23.144 -18.500 1.00 91.81 81 ILE A N 1
ATOM 607 C CA . ILE A 1 81 ? 1.752 -23.358 -17.044 1.00 91.81 81 ILE A CA 1
ATOM 608 C C . ILE A 1 81 ? 1.605 -22.058 -16.244 1.00 91.81 81 ILE A C 1
ATOM 610 O O . ILE A 1 81 ? 1.122 -22.095 -15.115 1.00 91.81 81 ILE A O 1
ATOM 614 N N . THR A 1 82 ? 1.989 -20.912 -16.814 1.00 93.00 82 THR A N 1
ATOM 615 C CA . THR A 1 82 ? 1.929 -19.608 -16.135 1.00 93.00 82 THR A CA 1
ATOM 616 C C . THR A 1 82 ? 0.639 -18.852 -16.448 1.00 93.00 82 THR A C 1
ATOM 618 O O . THR A 1 82 ? -0.038 -18.374 -15.540 1.00 93.00 82 THR A O 1
ATOM 621 N N . TYR A 1 83 ? 0.251 -18.785 -17.721 1.00 94.12 83 TYR A N 1
ATOM 622 C CA . TYR A 1 83 ? -0.918 -18.040 -18.187 1.00 94.12 83 TYR A CA 1
ATOM 623 C C . TYR A 1 83 ? -2.220 -18.844 -18.102 1.00 94.12 83 TYR A C 1
ATOM 625 O O . TYR A 1 83 ? -3.272 -18.294 -17.761 1.00 94.12 83 TYR A O 1
ATOM 633 N N . GLY A 1 84 ? -2.159 -20.156 -18.351 1.00 94.50 84 GLY A N 1
ATOM 634 C CA . GLY A 1 84 ? -3.319 -21.051 -18.368 1.00 94.50 84 GLY A CA 1
ATOM 635 C C . GLY A 1 84 ? -4.149 -21.003 -17.080 1.00 94.50 84 GLY A C 1
ATOM 636 O O . GLY A 1 84 ? -5.353 -20.744 -17.163 1.00 94.50 84 GLY A O 1
ATOM 637 N N . PRO A 1 85 ? -3.550 -21.163 -15.883 1.00 94.75 85 PRO A N 1
ATOM 638 C CA . PRO A 1 85 ? -4.280 -21.051 -14.620 1.00 94.75 85 PRO A CA 1
ATOM 639 C C . PRO A 1 85 ? -4.967 -19.691 -14.429 1.00 94.75 85 PRO A C 1
ATOM 641 O O . PRO A 1 85 ? -6.068 -19.633 -13.881 1.00 94.75 85 PRO A O 1
ATOM 644 N N . GLY A 1 86 ? -4.354 -18.605 -14.916 1.00 95.75 86 GLY A N 1
ATOM 645 C CA . GLY A 1 86 ? -4.939 -17.264 -14.893 1.00 95.75 86 GLY A CA 1
ATOM 646 C C . GLY A 1 86 ? -6.190 -17.156 -15.763 1.00 95.75 86 GLY A C 1
ATOM 647 O O . GLY A 1 86 ? -7.218 -16.667 -15.290 1.00 95.75 86 GLY A O 1
ATOM 648 N N . ILE A 1 87 ? -6.138 -17.680 -16.993 1.00 96.12 87 ILE A N 1
ATOM 649 C CA . ILE A 1 87 ? -7.300 -17.738 -17.896 1.00 96.12 87 ILE A CA 1
ATOM 650 C C . ILE A 1 87 ? -8.413 -18.600 -17.295 1.00 96.12 87 ILE A C 1
ATOM 652 O O . ILE A 1 87 ? -9.568 -18.177 -17.271 1.00 96.12 87 ILE A O 1
ATOM 656 N N . VAL A 1 88 ? -8.087 -19.789 -16.778 1.00 96.88 88 VAL A N 1
ATOM 657 C CA . VAL A 1 88 ? -9.079 -20.692 -16.171 1.00 96.88 88 VAL A CA 1
ATOM 658 C C . VAL A 1 88 ? -9.757 -20.020 -14.978 1.00 96.88 88 VAL A C 1
ATOM 660 O O . VAL A 1 88 ? -10.985 -20.022 -14.895 1.00 96.88 88 VAL A O 1
ATOM 663 N N . ALA A 1 89 ? -8.989 -19.386 -14.086 1.00 95.81 89 ALA A N 1
ATOM 664 C CA . ALA A 1 89 ? -9.541 -18.642 -12.957 1.00 95.81 89 ALA A CA 1
ATOM 665 C C . ALA A 1 89 ? -10.446 -17.486 -13.414 1.00 95.81 89 ALA A C 1
ATOM 667 O O . ALA A 1 89 ? -11.510 -17.284 -12.832 1.00 95.81 89 ALA A O 1
ATOM 668 N N . PHE A 1 90 ? -10.062 -16.768 -14.473 1.00 95.25 90 PHE A N 1
ATOM 669 C CA . PHE A 1 90 ? -10.859 -15.680 -15.041 1.00 95.25 90 PHE A CA 1
ATOM 670 C C . PHE A 1 90 ? -12.191 -16.179 -15.621 1.00 95.25 90 PHE A C 1
ATOM 672 O O . PHE A 1 90 ? -13.247 -15.638 -15.295 1.00 95.25 90 PHE A O 1
ATOM 679 N N . ILE A 1 91 ? -12.164 -17.246 -16.429 1.00 94.31 91 ILE A N 1
ATOM 680 C CA . ILE A 1 91 ? -13.368 -17.851 -17.022 1.00 94.31 91 ILE A CA 1
ATOM 681 C C . ILE A 1 91 ? -14.296 -18.375 -15.926 1.00 94.31 91 ILE A C 1
ATOM 683 O O . ILE A 1 91 ? -15.490 -18.077 -15.944 1.00 94.31 91 ILE A O 1
ATOM 687 N N . LEU A 1 92 ? -13.764 -19.111 -14.946 1.00 94.12 92 LEU A N 1
ATOM 688 C CA . LEU A 1 92 ? -14.552 -19.581 -13.806 1.00 94.12 92 LEU A CA 1
ATOM 689 C C . LEU A 1 92 ? -15.143 -18.408 -13.018 1.00 94.12 92 LEU A C 1
ATOM 691 O O . LEU A 1 92 ? -16.304 -18.476 -12.626 1.00 94.12 92 LEU A O 1
ATOM 695 N N . GLY A 1 93 ? -14.386 -17.321 -12.838 1.00 92.69 93 GLY A N 1
ATOM 696 C CA . GLY A 1 93 ? -14.864 -16.093 -12.203 1.00 92.69 93 GLY A CA 1
ATOM 697 C C . GLY A 1 93 ? -16.089 -15.510 -12.908 1.00 92.69 93 GLY A C 1
ATOM 698 O O . GLY A 1 93 ? -17.055 -15.155 -12.234 1.00 92.69 93 GLY A O 1
ATOM 699 N N . ILE A 1 94 ? -16.090 -15.490 -14.248 1.00 91.56 94 ILE A N 1
ATOM 700 C CA . ILE A 1 94 ? -17.234 -15.058 -15.072 1.00 91.56 94 ILE A CA 1
ATOM 701 C C . ILE A 1 94 ? -18.422 -16.012 -14.937 1.00 91.56 94 ILE A C 1
ATOM 703 O O . ILE A 1 94 ? -19.552 -15.557 -14.783 1.00 91.56 94 ILE A O 1
ATOM 707 N N . LEU A 1 95 ? -18.191 -17.325 -15.027 1.00 90.75 95 LEU A N 1
ATOM 708 C CA . LEU A 1 95 ? -19.265 -18.324 -14.960 1.00 90.75 95 LEU A CA 1
ATOM 709 C C . LEU A 1 95 ? -19.988 -18.269 -13.614 1.00 90.75 95 LEU A C 1
ATOM 711 O O . LEU A 1 95 ? -21.214 -18.297 -13.559 1.00 90.75 95 LEU A O 1
ATOM 715 N N . VAL A 1 96 ? -19.213 -18.139 -12.542 1.00 90.94 96 VAL A N 1
ATOM 716 C CA . VAL A 1 96 ? -19.706 -18.075 -11.169 1.00 90.94 96 VAL A CA 1
ATOM 717 C C . VAL A 1 96 ? -20.376 -16.738 -10.853 1.00 90.94 96 VAL A C 1
ATOM 719 O O . VAL A 1 96 ? -21.300 -16.706 -10.048 1.00 90.94 96 VAL A O 1
ATOM 722 N N . LEU A 1 97 ? -19.973 -15.643 -11.507 1.00 85.31 97 LEU A N 1
ATOM 723 C CA . LEU A 1 97 ? -20.613 -14.333 -11.335 1.00 85.31 97 LEU A CA 1
ATOM 724 C C . LEU A 1 97 ? -22.103 -14.350 -11.728 1.00 85.31 97 LEU A C 1
ATOM 726 O O . LEU A 1 97 ? -22.870 -13.531 -11.237 1.00 85.31 97 LEU A O 1
ATOM 730 N N . LYS A 1 98 ? -22.517 -15.286 -12.592 1.00 77.75 98 LYS A N 1
ATOM 731 C CA . LYS A 1 98 ? -23.899 -15.411 -13.082 1.00 77.75 98 LYS A CA 1
ATOM 732 C C . LYS A 1 98 ? -24.792 -16.308 -12.231 1.00 77.75 98 LYS A C 1
ATOM 734 O O . LYS A 1 98 ? -25.999 -16.322 -12.454 1.00 77.75 98 LYS A O 1
ATOM 739 N N . ASP A 1 99 ? -24.219 -17.077 -11.309 1.00 83.31 99 ASP A N 1
ATOM 740 C CA . ASP A 1 99 ? -24.961 -18.011 -10.461 1.00 83.31 99 ASP A CA 1
ATOM 741 C C . ASP A 1 99 ? -24.934 -17.525 -9.008 1.00 83.31 99 ASP A C 1
ATOM 743 O O . ASP A 1 99 ? -23.899 -17.578 -8.337 1.00 83.31 99 ASP A O 1
ATOM 747 N N . GLU A 1 100 ? -26.091 -17.091 -8.501 1.00 78.44 100 GLU A N 1
ATOM 748 C CA . GLU A 1 100 ? -26.260 -16.599 -7.124 1.00 78.44 100 GLU A CA 1
ATOM 749 C C . GLU A 1 100 ? -25.774 -17.609 -6.070 1.00 78.44 100 GLU A C 1
ATOM 751 O O . GLU A 1 100 ? -25.314 -17.226 -4.992 1.00 78.44 100 GLU A O 1
ATOM 756 N N . ARG A 1 101 ? -25.796 -18.915 -6.377 1.00 82.25 101 ARG A N 1
ATOM 757 C CA . ARG A 1 101 ? -25.319 -19.967 -5.460 1.00 82.25 101 ARG A CA 1
ATOM 758 C C . ARG A 1 101 ? -23.820 -19.887 -5.201 1.00 82.25 101 ARG A C 1
ATOM 760 O O . ARG A 1 101 ? -23.357 -20.335 -4.152 1.00 82.25 101 ARG A O 1
ATOM 767 N N . TYR A 1 102 ? -23.064 -19.336 -6.146 1.00 84.44 102 TYR A N 1
ATOM 768 C CA . TYR A 1 102 ? -21.607 -19.335 -6.120 1.00 84.44 102 TYR A CA 1
ATOM 769 C C . TYR A 1 102 ? -20.997 -17.934 -6.129 1.00 84.44 102 TYR A C 1
ATOM 771 O O . TYR A 1 102 ? -19.777 -17.833 -6.051 1.00 84.44 102 TYR A O 1
ATOM 779 N N . GLU A 1 103 ? -21.791 -16.861 -6.131 1.00 77.88 103 GLU A N 1
ATOM 780 C CA . GLU A 1 103 ? -21.322 -15.468 -6.225 1.00 77.88 103 GLU A CA 1
ATOM 781 C C . GLU A 1 103 ? -20.142 -15.150 -5.280 1.00 77.88 103 GLU A C 1
ATOM 783 O O . GLU A 1 103 ? -19.161 -14.515 -5.674 1.00 77.88 103 GLU A O 1
ATOM 788 N N . LYS A 1 104 ? -20.154 -15.695 -4.053 1.00 82.38 104 LYS A N 1
ATOM 789 C CA . LYS A 1 104 ? -19.072 -15.532 -3.057 1.00 82.38 104 LYS A CA 1
ATOM 790 C C . LYS A 1 104 ? -17.702 -16.047 -3.524 1.00 82.38 104 LYS A C 1
ATOM 792 O O . LYS A 1 104 ? -16.677 -15.574 -3.037 1.00 82.38 104 LYS A O 1
ATOM 797 N N . ALA A 1 105 ? -17.666 -17.005 -4.448 1.00 86.56 105 ALA A N 1
ATOM 798 C CA . ALA A 1 105 ? -16.441 -17.533 -5.043 1.00 86.56 105 ALA A CA 1
ATOM 799 C C . ALA A 1 105 ? -15.937 -16.692 -6.231 1.00 86.56 105 ALA A C 1
ATOM 801 O O . ALA A 1 105 ? -14.784 -16.853 -6.633 1.00 86.56 105 ALA A O 1
ATOM 802 N N . SER A 1 106 ? -16.734 -15.754 -6.754 1.00 87.06 106 SER A N 1
ATOM 803 C CA . SER A 1 106 ? -16.337 -14.900 -7.880 1.00 87.06 106 SER A CA 1
ATOM 804 C C . SER A 1 106 ? -15.158 -13.984 -7.523 1.00 87.06 106 SER A C 1
ATOM 806 O O . SER A 1 106 ? -14.141 -13.968 -8.216 1.00 87.06 106 SER A O 1
ATOM 808 N N . THR A 1 107 ? -15.229 -13.291 -6.382 1.00 88.94 107 THR A N 1
ATOM 809 C CA . THR A 1 107 ? -14.167 -12.387 -5.905 1.00 88.94 107 THR A CA 1
ATOM 810 C C . THR A 1 107 ? -12.790 -13.056 -5.782 1.00 88.94 107 THR A C 1
ATOM 812 O O . THR A 1 107 ? -11.835 -12.534 -6.363 1.00 88.94 107 THR A O 1
ATOM 815 N N . PRO A 1 108 ? -12.623 -14.197 -5.077 1.00 91.81 108 PRO A N 1
ATOM 816 C CA . PRO A 1 108 ? -11.316 -14.844 -4.975 1.00 91.81 108 PRO A CA 1
ATOM 817 C C . PRO A 1 108 ? -10.814 -15.401 -6.314 1.00 91.81 108 PRO A C 1
ATOM 819 O O . PRO A 1 108 ? -9.603 -15.444 -6.526 1.00 91.81 108 PRO A O 1
ATOM 822 N N . LEU A 1 109 ? -11.703 -15.806 -7.228 1.00 93.75 109 LEU A N 1
ATOM 823 C CA . LEU A 1 109 ? -11.314 -16.228 -8.578 1.00 93.75 109 LEU A CA 1
ATOM 824 C C . LEU A 1 109 ? -10.772 -15.053 -9.396 1.00 93.75 109 LEU A C 1
ATOM 826 O O . LEU A 1 109 ? -9.692 -15.170 -9.977 1.00 93.75 109 LEU A O 1
ATOM 830 N N . PHE A 1 110 ? -11.450 -13.903 -9.367 1.00 94.25 110 PHE A N 1
ATOM 831 C CA . PHE A 1 110 ? -10.951 -12.702 -10.031 1.00 94.25 110 PHE A CA 1
ATOM 832 C C . PHE A 1 110 ? -9.639 -12.212 -9.423 1.00 94.25 110 PHE A C 1
ATOM 834 O O . PHE A 1 110 ? -8.726 -11.889 -10.177 1.00 94.25 110 PHE A O 1
ATOM 841 N N . LEU A 1 111 ? -9.487 -12.252 -8.097 1.00 93.62 111 LEU A N 1
ATOM 842 C CA . LEU A 1 111 ? -8.228 -11.910 -7.430 1.00 93.62 111 LEU A CA 1
ATOM 843 C C . LEU A 1 111 ? -7.071 -12.809 -7.891 1.00 93.62 111 LEU A C 1
ATOM 845 O O . LEU A 1 111 ? -6.006 -12.306 -8.242 1.00 93.62 111 LEU A O 1
ATOM 849 N N . LYS A 1 112 ? -7.285 -14.131 -7.955 1.00 93.06 112 LYS A N 1
ATOM 850 C CA . LYS A 1 112 ? -6.287 -15.071 -8.496 1.00 93.06 112 LYS A CA 1
ATOM 851 C C . LYS A 1 112 ? -5.959 -14.753 -9.952 1.00 93.06 112 LYS A C 1
ATOM 853 O O . LYS A 1 112 ? -4.787 -14.696 -10.311 1.00 93.06 112 LYS A O 1
ATOM 858 N N . SER A 1 113 ? -6.975 -14.509 -10.779 1.00 96.12 113 SER A N 1
ATOM 859 C CA . SER A 1 113 ? -6.767 -14.175 -12.190 1.00 96.12 113 SER A CA 1
ATOM 860 C C . SER A 1 113 ? -6.003 -12.864 -12.375 1.00 96.12 113 SER A C 1
ATOM 862 O O . SER A 1 113 ? -5.116 -12.795 -13.215 1.00 96.12 113 SER A O 1
ATOM 864 N N . ALA A 1 114 ? -6.273 -11.852 -11.549 1.00 95.19 114 ALA A N 1
ATOM 865 C CA . ALA A 1 114 ? -5.636 -10.545 -11.630 1.00 95.19 114 ALA A CA 1
ATOM 866 C C . ALA A 1 114 ? -4.134 -10.595 -11.318 1.00 95.19 114 ALA A C 1
ATOM 868 O O . ALA A 1 114 ? -3.391 -9.744 -11.792 1.00 95.19 114 ALA A O 1
ATOM 869 N N . VAL A 1 115 ? -3.682 -11.594 -10.555 1.00 94.31 115 VAL A N 1
ATOM 870 C CA . VAL A 1 115 ? -2.254 -11.841 -10.311 1.00 94.31 115 VAL A CA 1
ATOM 871 C C . VAL A 1 115 ? -1.653 -12.717 -11.411 1.00 94.31 115 VAL A C 1
ATOM 873 O O . VAL A 1 115 ? -0.603 -12.390 -11.953 1.00 94.31 115 VAL A O 1
ATOM 876 N N . LEU A 1 116 ? -2.325 -13.812 -11.774 1.00 95.38 116 LEU A N 1
ATOM 877 C CA . LEU A 1 116 ? -1.781 -14.811 -12.699 1.00 95.38 116 LEU A CA 1
ATOM 878 C C . LEU A 1 116 ? -1.763 -14.351 -14.164 1.00 95.38 116 LEU A C 1
ATOM 880 O O . LEU A 1 116 ? -0.840 -14.700 -14.898 1.00 95.38 116 LEU A O 1
ATOM 884 N N . LEU A 1 117 ? -2.760 -13.574 -14.604 1.00 97.25 117 LEU A N 1
ATOM 885 C CA . LEU A 1 117 ? -2.846 -13.097 -15.987 1.00 97.25 117 LEU A CA 1
ATOM 886 C C . LEU A 1 117 ? -1.655 -12.194 -16.361 1.00 97.25 117 LEU A C 1
ATOM 888 O O . LEU A 1 117 ? -0.998 -12.524 -17.348 1.00 97.25 117 LEU A O 1
ATOM 892 N N . PRO A 1 118 ? -1.301 -11.130 -15.599 1.00 96.69 118 PRO A N 1
ATOM 893 C CA . PRO A 1 118 ? -0.099 -10.354 -15.893 1.00 96.69 118 PRO A CA 1
ATOM 894 C C . PRO A 1 118 ? 1.163 -11.217 -15.920 1.00 96.69 118 PRO A C 1
ATOM 896 O O . PRO A 1 118 ? 1.943 -11.113 -16.861 1.00 96.69 118 PRO A O 1
ATOM 899 N N . THR A 1 119 ? 1.350 -12.104 -14.933 1.00 93.94 119 THR A N 1
ATOM 900 C CA . THR A 1 119 ? 2.526 -12.986 -14.861 1.00 93.94 119 THR A CA 1
ATOM 901 C C . THR A 1 119 ? 2.666 -13.845 -16.115 1.00 93.94 119 THR A C 1
ATOM 903 O O . THR A 1 119 ? 3.731 -13.866 -16.728 1.00 93.94 119 THR A O 1
ATOM 906 N N . GLY A 1 120 ? 1.590 -14.511 -16.539 1.00 94.25 120 GLY A N 1
ATOM 907 C CA . GLY A 1 120 ? 1.601 -15.324 -17.752 1.00 94.25 120 GLY A CA 1
ATOM 908 C C . GLY A 1 120 ? 1.798 -14.509 -19.030 1.00 94.25 120 GLY A C 1
ATOM 909 O O . GLY A 1 120 ? 2.507 -14.950 -19.932 1.00 94.25 120 GLY A O 1
ATOM 910 N N . MET A 1 121 ? 1.238 -13.297 -19.104 1.00 95.00 121 MET A N 1
ATOM 911 C CA . MET A 1 121 ? 1.458 -12.407 -20.248 1.00 95.00 121 MET A CA 1
ATOM 912 C C . MET A 1 121 ? 2.904 -11.901 -20.326 1.00 95.00 121 MET A C 1
ATOM 914 O O . MET A 1 121 ? 3.441 -11.806 -21.426 1.00 95.00 121 MET A O 1
ATOM 918 N N . PHE A 1 122 ? 3.567 -11.625 -19.197 1.00 94.94 122 PHE A N 1
ATOM 919 C CA . PHE A 1 122 ? 4.992 -11.277 -19.195 1.00 94.94 122 PHE A CA 1
ATOM 920 C C . PHE A 1 122 ? 5.861 -12.428 -19.708 1.00 94.94 122 PHE A C 1
ATOM 922 O O . PHE A 1 122 ? 6.739 -12.197 -20.536 1.00 94.94 122 PHE A O 1
ATOM 929 N N . VAL A 1 123 ? 5.579 -13.666 -19.287 1.00 93.50 123 VAL A N 1
ATOM 930 C CA . VAL A 1 123 ? 6.266 -14.860 -19.812 1.00 93.50 123 VAL A CA 1
ATOM 931 C C . VAL A 1 123 ? 6.001 -15.021 -21.308 1.00 93.50 123 VAL A C 1
ATOM 933 O O . VAL A 1 123 ? 6.931 -15.251 -22.073 1.00 93.50 123 VAL A O 1
ATOM 936 N N . PHE A 1 124 ? 4.757 -14.835 -21.753 1.00 94.19 124 PHE A N 1
ATOM 937 C CA . PHE A 1 124 ? 4.414 -14.883 -23.174 1.00 94.19 124 PHE A CA 1
ATOM 938 C C . PHE A 1 124 ? 5.205 -13.865 -24.004 1.00 94.19 124 PHE A C 1
ATOM 940 O O . PHE A 1 124 ? 5.774 -14.224 -25.035 1.00 94.19 124 PHE A O 1
ATOM 947 N N . LEU A 1 125 ? 5.277 -12.609 -23.557 1.00 93.50 125 LEU A N 1
ATOM 948 C CA . LEU A 1 125 ? 6.045 -11.577 -24.255 1.00 93.50 125 LEU A CA 1
ATOM 949 C C . LEU A 1 125 ? 7.543 -11.898 -24.277 1.00 93.50 125 LEU A C 1
ATOM 951 O O . LEU A 1 125 ? 8.178 -11.727 -25.317 1.00 93.50 125 LEU A O 1
ATOM 955 N N . HIS A 1 126 ? 8.088 -12.392 -23.164 1.00 92.00 126 HIS A N 1
ATOM 956 C CA . HIS A 1 126 ? 9.490 -12.794 -23.070 1.00 92.00 126 HIS A CA 1
ATOM 957 C C . HIS A 1 126 ? 9.838 -13.918 -24.058 1.00 92.00 126 HIS A C 1
ATOM 959 O O . HIS A 1 126 ? 10.860 -13.845 -24.732 1.00 92.00 126 HIS A O 1
ATOM 965 N N . GLU A 1 127 ? 8.977 -14.929 -24.180 1.00 92.06 127 GLU A N 1
ATOM 966 C CA . GLU A 1 127 ? 9.223 -16.098 -25.032 1.00 92.06 127 GLU A CA 1
ATOM 967 C C . GLU A 1 127 ? 9.013 -15.824 -26.533 1.00 92.06 127 GLU A C 1
ATOM 969 O O . GLU A 1 127 ? 9.723 -16.395 -27.356 1.00 92.06 127 GLU A O 1
ATOM 974 N N . TYR A 1 128 ? 8.054 -14.968 -26.913 1.00 92.25 128 TYR A N 1
ATOM 975 C CA . TYR A 1 128 ? 7.634 -14.833 -28.321 1.00 92.25 128 TYR A CA 1
ATOM 976 C C . TYR A 1 128 ? 7.879 -13.469 -28.965 1.00 92.25 128 TYR A C 1
ATOM 978 O O . TYR A 1 128 ? 7.977 -13.397 -30.189 1.00 92.25 128 TYR A O 1
ATOM 986 N N . VAL A 1 129 ? 7.928 -12.383 -28.191 1.00 87.06 129 VAL A N 1
ATOM 987 C CA . VAL A 1 129 ? 7.989 -11.018 -28.750 1.00 87.06 129 VAL A CA 1
ATOM 988 C C . VAL A 1 129 ? 9.417 -10.471 -28.771 1.00 87.06 129 VAL A C 1
ATOM 990 O O . VAL A 1 129 ? 9.696 -9.577 -29.563 1.00 87.06 129 VAL A O 1
ATOM 993 N N . GLY A 1 130 ? 10.337 -11.044 -27.982 1.00 70.88 130 GLY A N 1
ATOM 994 C CA . GLY A 1 130 ? 11.774 -10.776 -28.089 1.00 70.88 130 GLY A CA 1
ATOM 995 C C . GLY A 1 130 ? 12.112 -9.285 -28.008 1.00 70.88 130 GLY A C 1
ATOM 996 O O . GLY A 1 130 ? 12.586 -8.697 -28.977 1.00 70.88 130 GLY A O 1
ATOM 997 N N . GLY A 1 131 ? 11.852 -8.659 -26.858 1.00 71.19 131 GLY A N 1
ATOM 998 C CA . GLY A 1 131 ? 12.122 -7.240 -26.627 1.00 71.19 131 GLY A CA 1
ATOM 999 C C . GLY A 1 131 ? 12.713 -6.997 -25.242 1.00 71.19 131 GLY A C 1
ATOM 1000 O O . GLY A 1 131 ? 12.220 -7.533 -24.256 1.00 71.19 131 GLY A O 1
ATOM 1001 N N . ASN A 1 132 ? 13.750 -6.160 -25.163 1.00 79.31 132 ASN A N 1
ATOM 1002 C CA . ASN A 1 132 ? 14.380 -5.769 -23.894 1.00 79.31 132 ASN A CA 1
ATOM 1003 C C . ASN A 1 132 ? 13.720 -4.523 -23.258 1.00 79.31 132 ASN A C 1
ATOM 1005 O O . ASN A 1 132 ? 14.289 -3.876 -22.383 1.00 79.31 132 ASN A O 1
ATOM 1009 N N . ASP A 1 133 ? 12.532 -4.144 -23.739 1.00 88.94 133 ASP A N 1
ATOM 1010 C CA . ASP A 1 133 ? 11.807 -2.954 -23.296 1.00 88.94 133 ASP A CA 1
ATOM 1011 C C . ASP A 1 133 ? 10.749 -3.333 -22.254 1.00 88.94 133 ASP A C 1
ATOM 1013 O O . ASP A 1 133 ? 9.585 -3.611 -22.561 1.00 88.94 133 ASP A O 1
ATOM 1017 N N . SER A 1 134 ? 11.184 -3.368 -20.995 1.00 89.62 134 SER A N 1
ATOM 1018 C CA . SER A 1 134 ? 10.340 -3.731 -19.855 1.00 89.62 134 SER A CA 1
ATOM 1019 C C . SER A 1 134 ? 9.154 -2.777 -19.674 1.00 89.62 134 SER A C 1
ATOM 1021 O O . SER A 1 134 ? 8.056 -3.224 -19.345 1.00 89.62 134 SER A O 1
ATOM 1023 N N . GLN A 1 135 ? 9.328 -1.481 -19.948 1.00 91.56 135 GLN A N 1
ATOM 1024 C CA . GLN A 1 135 ? 8.250 -0.493 -19.855 1.00 91.56 135 GLN A CA 1
ATOM 1025 C C . GLN A 1 135 ? 7.162 -0.747 -20.901 1.00 91.56 135 GLN A C 1
ATOM 1027 O O . GLN A 1 135 ? 5.974 -0.717 -20.579 1.00 91.56 135 GLN A O 1
ATOM 1032 N N . LEU A 1 136 ? 7.543 -1.036 -22.148 1.00 93.50 136 LEU A N 1
ATOM 1033 C CA . LEU A 1 136 ? 6.584 -1.358 -23.205 1.00 93.50 136 LEU A CA 1
ATOM 1034 C C . LEU A 1 136 ? 5.802 -2.635 -22.877 1.00 93.50 136 LEU A C 1
ATOM 1036 O O . LEU A 1 136 ? 4.589 -2.668 -23.082 1.00 93.50 136 LEU A O 1
ATOM 1040 N N . ALA A 1 137 ? 6.459 -3.645 -22.299 1.00 94.31 137 ALA A N 1
ATOM 1041 C CA . ALA A 1 137 ? 5.777 -4.844 -21.821 1.00 94.31 137 ALA A CA 1
ATOM 1042 C C . ALA A 1 137 ? 4.724 -4.509 -20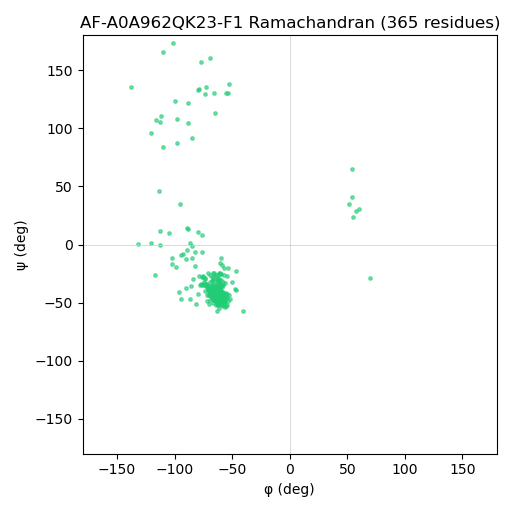.749 1.00 94.31 137 ALA A C 1
ATOM 1044 O O . ALA A 1 137 ? 3.585 -4.954 -20.860 1.00 94.31 137 ALA A O 1
ATOM 1045 N N . VAL A 1 138 ? 5.056 -3.672 -19.758 1.00 95.88 138 VAL A N 1
ATOM 1046 C CA . VAL A 1 138 ? 4.109 -3.226 -18.715 1.00 95.88 138 VAL A CA 1
ATOM 1047 C C . VAL A 1 138 ? 2.905 -2.506 -19.334 1.00 95.88 138 VAL A C 1
ATOM 1049 O O . VAL A 1 138 ? 1.767 -2.829 -18.993 1.00 95.88 138 VAL A O 1
ATOM 1052 N N . ILE A 1 139 ? 3.130 -1.587 -20.279 1.00 97.06 139 ILE A N 1
ATOM 1053 C CA . ILE A 1 139 ? 2.053 -0.851 -20.964 1.00 97.06 139 ILE A CA 1
ATOM 1054 C C . ILE A 1 139 ? 1.123 -1.813 -21.709 1.00 97.06 139 ILE A C 1
ATOM 1056 O O . ILE A 1 139 ? -0.094 -1.716 -21.573 1.00 97.06 139 ILE A O 1
ATOM 1060 N N . ILE A 1 140 ? 1.670 -2.759 -22.478 1.00 95.81 140 ILE A N 1
ATOM 1061 C CA . ILE A 1 140 ? 0.856 -3.701 -23.258 1.00 95.81 140 ILE A CA 1
ATOM 1062 C C . ILE A 1 140 ? 0.080 -4.640 -22.335 1.00 95.81 140 ILE A C 1
ATOM 1064 O O . ILE A 1 140 ? -1.132 -4.782 -22.491 1.00 95.81 140 ILE A O 1
ATOM 1068 N N . VAL A 1 141 ? 0.751 -5.268 -21.366 1.00 97.12 141 VAL A N 1
ATOM 1069 C CA . VAL A 1 141 ? 0.129 -6.256 -20.473 1.00 97.12 141 VAL A CA 1
ATOM 1070 C C . VAL A 1 141 ? -1.000 -5.619 -19.673 1.00 97.12 141 VAL A C 1
ATOM 1072 O O . VAL A 1 141 ? -2.141 -6.081 -19.726 1.00 97.12 141 VAL A O 1
ATOM 1075 N N . PHE A 1 142 ? -0.716 -4.528 -18.962 1.00 98.12 142 PHE A N 1
ATOM 1076 C CA . PHE A 1 142 ? -1.728 -3.888 -18.132 1.00 98.12 142 PHE A CA 1
ATOM 1077 C C . PHE A 1 142 ? -2.762 -3.121 -18.955 1.00 98.12 142 PHE A C 1
ATOM 1079 O O . PHE A 1 142 ? -3.921 -3.083 -18.554 1.00 98.12 142 PHE A O 1
ATOM 1086 N N . GLY A 1 143 ? -2.408 -2.591 -20.128 1.00 98.06 143 GLY A N 1
ATOM 1087 C CA . GLY A 1 143 ? -3.361 -1.967 -21.046 1.00 98.06 143 GLY A CA 1
ATOM 1088 C C . GLY A 1 143 ? -4.396 -2.961 -21.578 1.00 98.06 143 GLY A C 1
ATOM 1089 O O . GLY A 1 143 ? -5.598 -2.696 -21.522 1.00 98.06 143 GLY A O 1
ATOM 1090 N N . VAL A 1 144 ? -3.958 -4.145 -22.022 1.00 97.69 144 VAL A N 1
ATOM 1091 C CA . VAL A 1 144 ? -4.862 -5.220 -22.471 1.00 97.69 144 VAL A CA 1
ATOM 1092 C C . VAL A 1 144 ? -5.753 -5.698 -21.325 1.00 97.69 144 VAL A C 1
ATOM 1094 O O . VAL A 1 144 ? -6.964 -5.828 -21.509 1.00 97.69 144 VAL A O 1
ATOM 1097 N N . LEU A 1 145 ? -5.196 -5.900 -20.127 1.00 97.94 145 LEU A N 1
ATOM 1098 C CA . LEU A 1 145 ? -5.985 -6.312 -18.964 1.00 97.94 145 LEU A CA 1
ATOM 1099 C C . LEU A 1 145 ? -6.968 -5.228 -18.510 1.00 97.94 145 LEU A C 1
ATOM 1101 O O . LEU A 1 145 ? -8.107 -5.547 -18.168 1.00 97.94 145 LEU A O 1
ATOM 1105 N N . ALA A 1 146 ? -6.584 -3.952 -18.561 1.00 98.19 146 ALA A N 1
ATOM 1106 C CA . ALA A 1 146 ? -7.486 -2.840 -18.283 1.00 98.19 146 ALA A CA 1
ATOM 1107 C C . ALA A 1 146 ? -8.685 -2.862 -19.236 1.00 98.19 146 ALA A C 1
ATOM 1109 O O . ALA A 1 146 ? -9.829 -2.788 -18.784 1.00 98.19 146 ALA A O 1
ATOM 1110 N N . LEU A 1 147 ? -8.449 -3.045 -20.540 1.00 97.81 147 LEU A N 1
ATOM 1111 C CA . LEU A 1 147 ? -9.514 -3.176 -21.538 1.00 97.81 147 LEU A CA 1
ATOM 1112 C C . LEU A 1 147 ? -10.387 -4.414 -21.285 1.00 97.81 147 LEU A C 1
ATOM 1114 O O . LEU A 1 147 ? -11.617 -4.318 -21.298 1.00 97.81 147 LEU A O 1
ATOM 1118 N N . GLN A 1 148 ? -9.781 -5.565 -20.998 1.00 97.06 148 GLN A N 1
ATOM 1119 C CA . GLN A 1 148 ? -10.491 -6.816 -20.715 1.00 97.06 148 GLN A CA 1
ATOM 1120 C C . GLN A 1 148 ? -11.411 -6.702 -19.489 1.00 97.06 148 GLN A C 1
ATOM 1122 O O . GLN A 1 148 ? -12.584 -7.069 -19.555 1.00 97.06 148 GLN A O 1
ATOM 1127 N N . PHE A 1 149 ? -10.920 -6.167 -18.371 1.00 96.56 149 PHE A N 1
ATOM 1128 C CA . PHE A 1 149 ? -11.732 -6.006 -17.161 1.00 96.56 149 PHE A CA 1
ATOM 1129 C C . PHE A 1 149 ? -12.770 -4.885 -17.305 1.00 96.56 149 PHE A C 1
ATOM 1131 O O . PHE A 1 149 ? -13.883 -5.023 -16.799 1.00 96.56 149 PHE A O 1
ATOM 1138 N N . THR A 1 150 ? -12.460 -3.814 -18.042 1.00 97.06 150 THR A N 1
ATOM 1139 C CA . THR A 1 150 ? -13.403 -2.714 -18.315 1.00 97.06 150 THR A CA 1
ATOM 1140 C C . THR A 1 150 ? -14.578 -3.180 -19.173 1.00 97.06 150 THR A C 1
ATOM 1142 O O . THR A 1 150 ? -15.736 -2.926 -18.841 1.00 97.06 150 THR A O 1
ATOM 1145 N N . THR A 1 151 ? -14.305 -3.899 -20.264 1.00 96.44 151 THR A N 1
ATOM 1146 C CA . THR A 1 151 ? -15.354 -4.442 -21.146 1.00 96.44 151 THR A CA 1
ATOM 1147 C C . THR A 1 151 ? -16.263 -5.414 -20.399 1.00 96.44 151 THR A C 1
ATOM 1149 O O . THR A 1 151 ? -17.488 -5.334 -20.520 1.00 96.44 151 THR A O 1
ATOM 1152 N N . LEU A 1 152 ? -15.688 -6.275 -19.557 1.00 94.38 152 LEU A N 1
ATOM 1153 C CA . LEU A 1 152 ? -16.460 -7.184 -18.716 1.00 94.38 152 LEU A CA 1
ATOM 1154 C C . LEU A 1 152 ? -17.263 -6.439 -17.639 1.00 94.38 152 LEU A C 1
ATOM 1156 O O . LEU A 1 152 ? -18.418 -6.784 -17.396 1.00 94.38 152 LEU A O 1
ATOM 1160 N N . PHE A 1 153 ? -16.703 -5.387 -17.035 1.00 95.06 153 PHE A N 1
ATOM 1161 C CA . PHE A 1 153 ? -17.417 -4.544 -16.076 1.00 95.06 153 PHE A CA 1
ATOM 1162 C C . PHE A 1 153 ? -18.650 -3.882 -16.697 1.00 95.06 153 PHE A C 1
ATOM 1164 O O . PHE A 1 153 ? -19.716 -3.895 -16.087 1.00 95.06 153 PHE A O 1
ATOM 1171 N N . PHE A 1 154 ? -18.555 -3.343 -17.915 1.00 94.25 154 PHE A N 1
ATOM 1172 C CA . PHE A 1 154 ? -19.719 -2.730 -18.564 1.00 94.25 154 PHE A CA 1
ATOM 1173 C C . PHE A 1 154 ? -20.864 -3.720 -18.799 1.00 94.25 154 PHE A C 1
ATOM 1175 O O . PHE A 1 154 ? -22.030 -3.316 -18.764 1.00 94.25 154 PHE A O 1
ATOM 1182 N N . LYS A 1 155 ? -20.533 -5.000 -18.995 1.00 93.25 155 LYS A N 1
ATOM 1183 C CA . LYS A 1 155 ? -21.497 -6.080 -19.200 1.00 93.25 155 LYS A CA 1
ATOM 1184 C C . LYS A 1 155 ? -22.097 -6.603 -17.895 1.00 93.25 155 LYS A C 1
ATOM 1186 O O . LYS A 1 155 ? -23.312 -6.690 -17.790 1.00 93.25 155 LYS A O 1
ATOM 1191 N N . GLU A 1 156 ? -21.258 -6.954 -16.924 1.00 90.00 156 GLU A N 1
ATOM 1192 C CA . GLU A 1 156 ? -21.681 -7.696 -15.725 1.00 90.00 156 GLU A CA 1
ATOM 1193 C C . GLU A 1 156 ? -21.828 -6.795 -14.481 1.00 90.00 156 GLU A C 1
ATOM 1195 O O . GLU A 1 156 ? -22.372 -7.217 -13.469 1.00 90.00 156 GLU A O 1
ATOM 1200 N N . ARG A 1 157 ? -21.343 -5.544 -14.531 1.00 89.00 157 ARG A N 1
ATOM 1201 C CA . ARG A 1 157 ? -21.450 -4.523 -13.465 1.00 89.00 157 ARG A CA 1
ATOM 1202 C C . ARG A 1 157 ? -20.910 -4.958 -12.094 1.00 89.00 157 ARG A C 1
ATOM 1204 O O . ARG A 1 157 ? -21.274 -4.387 -11.072 1.00 89.00 157 ARG A O 1
ATOM 1211 N N . GLY A 1 158 ? -19.994 -5.925 -12.054 1.00 89.25 158 GLY A N 1
ATOM 1212 C CA . GLY A 1 158 ? -19.368 -6.387 -10.814 1.00 89.25 158 GLY A CA 1
ATOM 1213 C C . GLY A 1 158 ? -18.348 -5.391 -10.251 1.00 89.25 158 GLY A C 1
ATOM 1214 O O . GLY A 1 158 ? -17.414 -4.990 -10.943 1.00 89.25 158 GLY A O 1
ATOM 1215 N N . THR A 1 159 ? -18.455 -5.041 -8.967 1.00 92.38 159 THR A N 1
ATOM 1216 C CA . THR A 1 159 ? -17.526 -4.101 -8.304 1.00 92.38 159 THR A CA 1
ATOM 1217 C C . THR A 1 159 ? -16.064 -4.564 -8.350 1.00 92.38 159 THR A C 1
ATOM 1219 O O . THR A 1 159 ? -15.157 -3.752 -8.524 1.00 92.38 159 THR A O 1
ATOM 1222 N N . VAL A 1 160 ? -15.822 -5.874 -8.238 1.00 92.69 160 VAL A N 1
ATOM 1223 C CA . VAL A 1 160 ? -14.472 -6.463 -8.317 1.00 92.69 160 VAL A CA 1
ATOM 1224 C C . VAL A 1 160 ? -13.846 -6.239 -9.696 1.00 92.69 160 VAL A C 1
ATOM 1226 O O . VAL A 1 160 ? -12.646 -6.001 -9.801 1.00 92.69 160 VAL A O 1
ATOM 1229 N N . LEU A 1 161 ? -14.660 -6.256 -10.754 1.00 94.81 161 LEU A N 1
ATOM 1230 C CA . LEU A 1 161 ? -14.193 -6.001 -12.114 1.00 94.81 161 LEU A CA 1
ATOM 1231 C C . LEU A 1 161 ? -13.762 -4.549 -12.282 1.00 94.81 161 LEU A C 1
ATOM 1233 O O . LEU A 1 161 ? -12.691 -4.299 -12.826 1.00 94.81 161 LEU A O 1
ATOM 1237 N N . LEU A 1 162 ? -14.558 -3.609 -11.761 1.00 95.75 162 LEU A N 1
ATOM 1238 C CA . LEU A 1 162 ? -14.217 -2.187 -11.776 1.00 95.75 162 LEU A CA 1
ATOM 1239 C C . LEU A 1 162 ? -12.918 -1.910 -11.017 1.00 95.75 162 LEU A C 1
ATOM 1241 O O . LEU A 1 162 ? -12.085 -1.144 -11.492 1.00 95.75 162 LEU A O 1
ATOM 1245 N N . PHE A 1 163 ? -12.729 -2.561 -9.866 1.00 96.25 163 PHE A N 1
ATOM 1246 C CA . PHE A 1 163 ? -11.504 -2.448 -9.080 1.00 96.25 163 PHE A CA 1
ATOM 1247 C C . PHE A 1 163 ? -10.263 -2.811 -9.907 1.00 96.25 163 PHE A C 1
ATOM 1249 O O . PHE A 1 163 ? -9.339 -2.008 -10.009 1.00 96.25 163 PHE A O 1
ATOM 1256 N N . PHE A 1 164 ? -10.246 -3.992 -10.534 1.00 96.31 164 PHE A N 1
ATOM 1257 C CA . PHE A 1 164 ? -9.087 -4.432 -11.316 1.00 96.31 164 PHE A CA 1
ATOM 1258 C C . PHE A 1 164 ? -8.939 -3.690 -12.643 1.00 96.31 164 PHE A C 1
ATOM 1260 O O . PHE A 1 164 ? -7.816 -3.372 -13.025 1.00 96.31 164 PHE A O 1
ATOM 1267 N N . ALA A 1 165 ? -10.044 -3.349 -13.310 1.00 97.06 165 ALA A N 1
ATOM 1268 C CA . ALA A 1 165 ? -10.028 -2.501 -14.501 1.00 97.06 165 ALA A CA 1
ATOM 1269 C C . ALA A 1 165 ? -9.285 -1.189 -14.230 1.00 97.06 165 ALA A C 1
ATOM 1271 O O . ALA A 1 165 ? -8.383 -0.807 -14.973 1.00 97.06 165 ALA A O 1
ATOM 1272 N N . TYR A 1 166 ? -9.636 -0.538 -13.123 1.00 96.88 166 TYR A N 1
ATOM 1273 C CA . TYR A 1 166 ? -9.063 0.737 -12.729 1.00 96.88 166 TYR A CA 1
ATOM 1274 C C . TYR A 1 166 ? -7.608 0.617 -12.253 1.00 96.88 166 TYR A C 1
ATOM 1276 O O . TYR A 1 166 ? -6.767 1.439 -12.616 1.00 96.88 166 TYR A O 1
ATOM 1284 N N . LEU A 1 167 ? -7.283 -0.452 -11.519 1.00 97.12 167 LEU A N 1
ATOM 1285 C CA . LEU A 1 167 ? -5.913 -0.777 -11.116 1.00 97.12 167 LEU A CA 1
ATOM 1286 C C . LEU A 1 167 ? -4.994 -0.953 -12.325 1.00 97.12 167 LEU A C 1
ATOM 1288 O O . LEU A 1 167 ? -3.949 -0.310 -12.406 1.00 97.12 167 LEU A O 1
ATOM 1292 N N . PHE A 1 168 ? -5.390 -1.786 -13.284 1.00 98.25 168 PHE A N 1
ATOM 1293 C CA . PHE A 1 168 ? -4.586 -2.035 -14.477 1.00 98.25 168 PHE A CA 1
ATOM 1294 C C . PHE A 1 168 ? -4.497 -0.806 -15.378 1.00 98.25 168 PHE A C 1
ATOM 1296 O O . PHE A 1 168 ? -3.427 -0.529 -15.919 1.00 98.25 168 PHE A O 1
ATOM 1303 N N . PHE A 1 169 ? -5.575 -0.021 -15.478 1.00 97.75 169 PHE A N 1
ATOM 1304 C CA . PHE A 1 169 ? -5.564 1.234 -16.223 1.00 97.75 169 PHE A CA 1
ATOM 1305 C C . PHE A 1 169 ? -4.487 2.187 -15.701 1.00 97.75 169 PHE A C 1
ATOM 1307 O O . PHE A 1 169 ? -3.691 2.699 -16.487 1.00 97.75 169 PHE A O 1
ATOM 1314 N N . TYR A 1 170 ? -4.395 2.381 -14.383 1.00 96.56 170 TYR A N 1
ATOM 1315 C CA . TYR A 1 170 ? -3.389 3.284 -13.829 1.00 96.56 170 TYR A CA 1
ATOM 1316 C C . TYR A 1 170 ? -1.966 2.775 -13.909 1.00 96.56 170 TYR A C 1
ATOM 1318 O O . TYR A 1 170 ? -1.070 3.580 -14.148 1.00 96.56 170 TYR A O 1
ATOM 1326 N N . ILE A 1 171 ? -1.743 1.472 -13.743 1.00 97.06 171 ILE A N 1
ATOM 1327 C CA . ILE A 1 171 ? -0.404 0.906 -13.945 1.00 97.06 171 ILE A CA 1
ATOM 1328 C C . ILE A 1 171 ? 0.030 1.127 -15.400 1.00 97.06 171 ILE A C 1
ATOM 1330 O O . ILE A 1 171 ? 1.146 1.579 -15.651 1.00 97.06 171 ILE A O 1
ATOM 1334 N N . SER A 1 172 ? -0.872 0.888 -16.357 1.00 97.94 172 SER A N 1
ATOM 1335 C CA . SER A 1 172 ? -0.603 1.101 -17.780 1.00 97.94 172 SER A CA 1
ATOM 1336 C C . SER A 1 172 ? -0.346 2.571 -18.119 1.00 97.94 172 SER A C 1
ATOM 1338 O O . SER A 1 172 ? 0.609 2.865 -18.834 1.00 97.94 172 SER A O 1
ATOM 1340 N N . ILE A 1 173 ? -1.183 3.495 -17.633 1.00 97.38 173 ILE A N 1
ATOM 1341 C CA . ILE A 1 173 ? -1.025 4.936 -17.883 1.00 97.38 173 ILE A CA 1
ATOM 1342 C C . ILE A 1 173 ? 0.246 5.464 -17.219 1.00 97.38 173 ILE A C 1
ATOM 1344 O O . ILE A 1 173 ? 0.992 6.196 -17.859 1.00 97.38 173 ILE A O 1
ATOM 1348 N N . GLY A 1 174 ? 0.531 5.071 -15.976 1.00 96.44 174 GLY A N 1
ATOM 1349 C CA . GLY A 1 174 ? 1.752 5.475 -15.279 1.00 96.44 174 GLY A CA 1
ATOM 1350 C C . GLY A 1 174 ? 3.007 5.052 -16.041 1.00 96.44 174 GLY A C 1
ATOM 1351 O O . GLY A 1 174 ? 3.872 5.884 -16.301 1.00 96.44 174 GLY A O 1
ATOM 1352 N N . ALA A 1 175 ? 3.064 3.794 -16.490 1.00 96.25 175 ALA A N 1
ATOM 1353 C CA . ALA A 1 175 ? 4.170 3.293 -17.307 1.00 96.25 175 ALA A CA 1
ATOM 1354 C C . ALA A 1 175 ? 4.267 3.994 -18.672 1.00 96.25 175 ALA A C 1
ATOM 1356 O O . ALA A 1 175 ? 5.365 4.259 -19.157 1.00 96.25 175 ALA A O 1
ATOM 1357 N N . PHE A 1 176 ? 3.130 4.326 -19.289 1.00 97.06 176 PHE A N 1
ATOM 1358 C CA . PHE A 1 176 ? 3.097 5.070 -20.547 1.00 97.06 176 PHE A CA 1
ATOM 1359 C C . PHE A 1 176 ? 3.664 6.484 -20.394 1.00 97.06 176 PHE A C 1
ATOM 1361 O O . PHE A 1 176 ? 4.489 6.901 -21.204 1.00 97.06 176 PHE A O 1
ATOM 1368 N N . LEU A 1 177 ? 3.262 7.210 -19.349 1.00 96.50 177 LEU A N 1
ATOM 1369 C CA . LEU A 1 177 ? 3.758 8.560 -19.086 1.00 96.50 177 LEU A CA 1
ATOM 1370 C C . LEU A 1 177 ? 5.254 8.553 -18.732 1.00 96.50 177 LEU A C 1
ATOM 1372 O O . LEU A 1 177 ? 5.992 9.410 -19.215 1.00 96.50 177 LEU A O 1
ATOM 1376 N N . ASP A 1 178 ? 5.710 7.560 -17.964 1.00 94.88 178 ASP A N 1
ATOM 1377 C CA . ASP A 1 178 ? 7.130 7.374 -17.629 1.00 94.88 178 ASP A CA 1
ATOM 1378 C C . ASP A 1 178 ? 7.964 7.099 -18.891 1.00 94.88 178 ASP A C 1
ATOM 1380 O O . ASP A 1 178 ? 9.004 7.716 -19.111 1.00 94.88 178 ASP A O 1
ATOM 1384 N N . LYS A 1 179 ? 7.447 6.269 -19.808 1.00 94.81 179 LYS A N 1
ATOM 1385 C CA . LYS A 1 179 ? 8.065 6.024 -21.121 1.00 94.81 179 LYS A CA 1
ATOM 1386 C C . LYS A 1 179 ? 8.133 7.279 -22.000 1.00 94.81 179 LYS A C 1
ATOM 1388 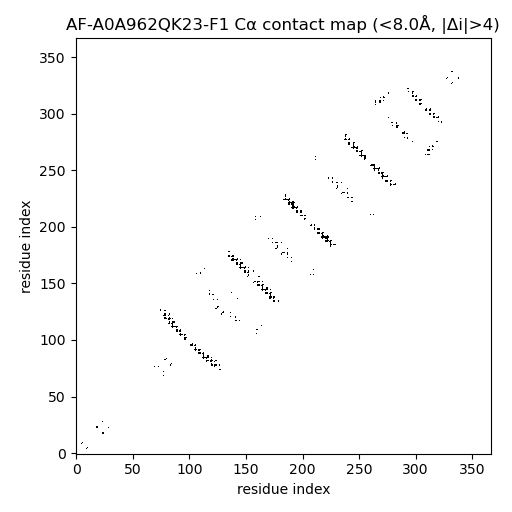O O . LYS A 1 179 ? 9.060 7.432 -22.794 1.00 94.81 179 LYS A O 1
ATOM 1393 N N . MET A 1 180 ? 7.179 8.198 -21.856 1.00 95.88 180 MET A N 1
ATOM 1394 C CA . MET A 1 180 ? 7.203 9.511 -22.514 1.00 95.88 180 MET A CA 1
ATOM 1395 C C . MET A 1 180 ? 8.183 10.496 -21.853 1.00 95.88 180 MET A C 1
ATOM 1397 O O . MET A 1 180 ? 8.207 11.664 -22.231 1.00 95.88 180 MET A O 1
ATOM 1401 N N . HIS A 1 181 ? 9.007 10.033 -20.904 1.00 95.06 181 HIS A N 1
ATOM 1402 C CA . HIS A 1 181 ? 9.987 10.832 -20.164 1.00 95.06 181 HIS A CA 1
ATOM 1403 C C . HIS A 1 181 ? 9.348 12.012 -19.416 1.00 95.06 181 HIS A C 1
ATOM 1405 O O . HIS A 1 181 ? 9.982 13.046 -19.199 1.00 95.06 181 HIS A O 1
ATOM 1411 N N . ILE A 1 182 ? 8.079 11.869 -19.018 1.00 95.81 182 ILE A N 1
ATOM 1412 C CA . ILE A 1 182 ? 7.411 12.853 -18.167 1.00 95.81 182 ILE A CA 1
ATOM 1413 C C . ILE A 1 182 ? 7.992 12.717 -16.752 1.00 95.81 182 ILE A C 1
ATOM 1415 O O . ILE A 1 182 ? 8.124 11.594 -16.262 1.00 95.81 182 ILE A O 1
ATOM 1419 N N . PRO A 1 183 ? 8.327 13.825 -16.065 1.00 95.12 183 PRO A N 1
ATOM 1420 C CA . PRO A 1 183 ? 8.859 13.770 -14.708 1.00 95.12 183 PRO A CA 1
ATOM 1421 C C .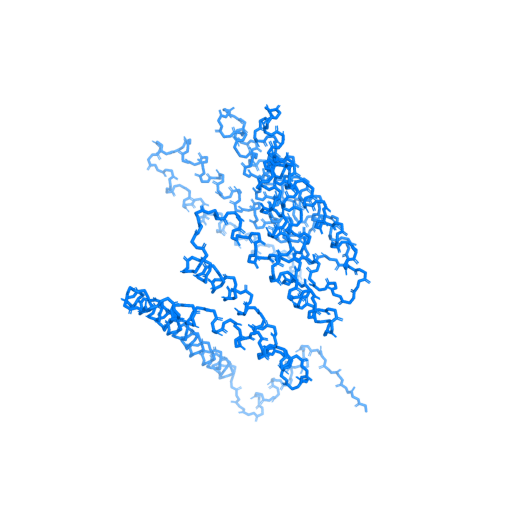 PRO A 1 183 ? 7.953 12.962 -13.774 1.00 95.12 183 PRO A C 1
ATOM 1423 O O . PRO A 1 183 ? 6.744 13.203 -13.711 1.00 95.12 183 PRO A O 1
ATOM 1426 N N . ARG A 1 184 ? 8.536 12.016 -13.028 1.00 92.31 184 ARG A N 1
ATOM 1427 C CA . ARG A 1 184 ? 7.787 11.093 -12.154 1.00 92.31 184 ARG A CA 1
ATOM 1428 C C . ARG A 1 184 ? 6.942 11.819 -11.113 1.00 92.31 184 ARG A C 1
ATOM 1430 O O . ARG A 1 184 ? 5.849 11.355 -10.794 1.00 92.31 184 ARG A O 1
ATOM 1437 N N . ASP A 1 185 ? 7.391 12.977 -10.650 1.00 93.88 185 ASP A N 1
ATOM 1438 C CA . ASP A 1 185 ? 6.653 13.777 -9.671 1.00 93.88 185 ASP A CA 1
ATOM 1439 C C . ASP A 1 185 ? 5.396 14.373 -10.300 1.00 93.88 185 ASP A C 1
ATOM 1441 O O . ASP A 1 185 ? 4.322 14.335 -9.706 1.00 93.88 185 ASP A O 1
ATOM 1445 N N . LEU A 1 186 ? 5.477 14.822 -11.556 1.00 95.12 186 LEU A N 1
ATOM 1446 C CA . LEU A 1 186 ? 4.306 15.282 -12.298 1.00 95.12 186 LEU A CA 1
ATOM 1447 C C . LEU A 1 186 ? 3.332 14.130 -12.582 1.00 95.12 186 LEU A C 1
ATOM 1449 O O . LEU A 1 186 ? 2.122 14.309 -12.436 1.00 95.12 186 LEU A O 1
ATOM 1453 N N . ILE A 1 187 ? 3.845 12.943 -12.933 1.00 95.69 187 ILE A N 1
ATOM 1454 C CA . ILE A 1 187 ? 3.022 11.734 -13.104 1.00 95.69 187 ILE A CA 1
ATOM 1455 C C . ILE A 1 187 ? 2.272 11.431 -11.807 1.00 95.69 187 ILE A C 1
ATOM 1457 O O . ILE A 1 187 ? 1.047 11.312 -11.824 1.00 95.69 187 ILE A O 1
ATOM 1461 N N . GLY A 1 188 ? 2.984 11.351 -10.680 1.00 95.12 188 GLY A N 1
ATOM 1462 C CA . GLY A 1 188 ? 2.392 11.074 -9.373 1.00 95.12 188 GLY A CA 1
ATOM 1463 C C . GLY A 1 188 ? 1.380 12.140 -8.948 1.00 95.12 188 GLY A C 1
ATOM 1464 O O . GLY A 1 188 ? 0.306 11.804 -8.452 1.00 95.12 188 GLY A O 1
ATOM 1465 N N . PHE A 1 189 ? 1.658 13.415 -9.217 1.00 96.56 189 PHE A N 1
ATOM 1466 C CA . PHE A 1 189 ? 0.752 14.517 -8.904 1.00 96.56 189 PHE A CA 1
ATOM 1467 C C . PHE A 1 189 ? -0.561 14.415 -9.692 1.00 96.56 189 PHE A C 1
ATOM 1469 O O . PHE A 1 189 ? -1.646 14.404 -9.104 1.00 96.56 189 PHE A O 1
ATOM 1476 N N . ILE A 1 190 ? -0.473 14.270 -11.020 1.00 96.25 190 ILE A N 1
ATOM 1477 C CA . ILE A 1 190 ? -1.642 14.162 -11.906 1.00 96.25 190 ILE A CA 1
ATOM 1478 C C . ILE A 1 190 ? -2.431 12.887 -11.599 1.00 96.25 190 ILE A C 1
ATOM 1480 O O . ILE A 1 190 ? -3.658 12.931 -11.477 1.00 96.25 190 ILE A O 1
ATOM 1484 N N . MET A 1 191 ? -1.746 11.751 -11.437 1.00 96.69 191 MET A N 1
ATOM 1485 C CA . MET A 1 191 ? -2.391 10.483 -11.104 1.00 96.69 191 MET A CA 1
ATOM 1486 C C . MET A 1 191 ? -3.057 10.530 -9.733 1.00 96.69 191 MET A C 1
ATOM 1488 O O . MET A 1 191 ? -4.202 10.110 -9.617 1.00 96.69 191 MET A O 1
ATOM 1492 N N . GLY A 1 192 ? -2.399 11.087 -8.715 1.00 96.69 192 GLY A N 1
ATOM 1493 C CA . GLY A 1 192 ? -2.967 11.238 -7.377 1.00 96.69 192 GLY A CA 1
ATOM 1494 C C . GLY A 1 192 ? -4.276 12.031 -7.392 1.00 96.69 192 GLY A C 1
ATOM 1495 O O . GLY A 1 192 ? -5.295 11.554 -6.889 1.00 96.69 192 GLY A O 1
ATOM 1496 N N . ILE A 1 193 ? -4.295 13.191 -8.059 1.00 96.50 193 ILE A N 1
ATOM 1497 C CA . ILE A 1 193 ? -5.510 14.013 -8.214 1.00 96.50 193 ILE A CA 1
ATOM 1498 C C . ILE A 1 193 ? -6.588 13.267 -9.002 1.00 96.50 193 ILE A C 1
ATOM 1500 O O . ILE A 1 193 ? -7.764 13.297 -8.629 1.00 96.50 193 ILE A O 1
ATOM 1504 N N . SER A 1 194 ? -6.203 12.583 -10.080 1.00 97.25 194 SER A N 1
ATOM 1505 C CA . SER A 1 194 ? -7.116 11.782 -10.895 1.00 97.25 194 SER A CA 1
ATOM 1506 C C . SER A 1 194 ? -7.778 10.679 -10.059 1.00 97.25 194 SER A C 1
ATOM 1508 O O . SER A 1 194 ? -9.006 10.569 -10.067 1.00 97.25 194 SER A O 1
ATOM 1510 N N . ILE A 1 195 ? -6.997 9.948 -9.252 1.00 97.19 195 ILE A N 1
ATOM 1511 C CA . ILE A 1 195 ? -7.486 8.870 -8.383 1.00 97.19 195 ILE A CA 1
ATOM 1512 C C . ILE A 1 195 ? -8.470 9.413 -7.348 1.00 97.19 195 ILE A C 1
ATOM 1514 O O . ILE A 1 195 ? -9.540 8.832 -7.150 1.00 97.19 195 ILE A O 1
ATOM 1518 N N . ILE A 1 196 ? -8.132 10.530 -6.699 1.00 95.69 196 ILE A N 1
ATOM 1519 C CA . ILE A 1 196 ? -8.992 11.168 -5.692 1.00 95.69 196 ILE A CA 1
ATOM 1520 C C . ILE A 1 196 ? -10.300 11.631 -6.339 1.00 95.69 196 ILE A C 1
ATOM 1522 O O . ILE A 1 196 ? -11.379 11.354 -5.817 1.00 95.69 196 ILE A O 1
ATOM 1526 N N . THR A 1 197 ? -10.225 12.277 -7.503 1.00 95.88 197 THR A N 1
ATOM 1527 C CA . THR A 1 197 ? -11.399 12.795 -8.223 1.00 95.88 197 THR A CA 1
ATOM 1528 C C . THR A 1 197 ? -12.331 11.668 -8.660 1.00 95.88 197 THR A C 1
ATOM 1530 O O . THR A 1 197 ? -13.546 11.748 -8.474 1.00 95.88 197 THR A O 1
ATOM 1533 N N . PHE A 1 198 ? -11.781 10.579 -9.191 1.00 94.44 198 PHE A N 1
ATOM 1534 C CA . PHE A 1 198 ? -12.563 9.392 -9.511 1.00 94.44 198 PHE A CA 1
ATOM 1535 C C . PHE A 1 198 ? -13.179 8.760 -8.266 1.00 94.44 198 PHE A C 1
ATOM 1537 O O . PHE A 1 198 ? -14.340 8.374 -8.308 1.00 94.44 198 PHE A O 1
ATOM 1544 N N . SER A 1 199 ? -12.448 8.694 -7.149 1.00 94.12 199 SER A N 1
ATOM 1545 C CA . SER A 1 199 ? -12.971 8.160 -5.883 1.00 94.12 199 SER A CA 1
ATOM 1546 C C . SER A 1 199 ? -14.168 8.977 -5.385 1.00 94.12 199 SER A C 1
ATOM 1548 O O . SER A 1 199 ? -15.169 8.399 -4.966 1.00 94.12 199 SER A O 1
ATOM 1550 N N . LEU A 1 200 ? -14.118 10.307 -5.525 1.00 92.56 200 LEU A N 1
ATOM 1551 C CA . LEU A 1 200 ? -15.239 11.209 -5.225 1.00 92.56 200 LEU A CA 1
ATOM 1552 C C . LEU A 1 200 ? -16.456 10.957 -6.126 1.00 92.56 200 LEU A C 1
ATOM 1554 O O . LEU A 1 200 ? -17.598 11.071 -5.680 1.00 92.56 200 LEU A O 1
ATOM 1558 N N . TYR A 1 201 ? -16.236 10.629 -7.401 1.00 93.00 201 TYR A N 1
ATOM 1559 C CA . TYR A 1 201 ? -17.322 10.267 -8.314 1.00 93.00 201 TYR A CA 1
ATOM 1560 C C . TYR A 1 201 ? -17.896 8.885 -7.989 1.00 93.00 201 TYR A C 1
ATOM 1562 O O . TYR A 1 201 ? -19.114 8.710 -7.938 1.00 93.00 201 TYR A O 1
ATOM 1570 N N . LEU A 1 202 ? -17.021 7.918 -7.720 1.00 92.44 202 LEU A N 1
ATOM 1571 C CA . LEU A 1 202 ? -17.363 6.539 -7.403 1.00 92.44 202 LEU A CA 1
ATOM 1572 C C . LEU A 1 202 ? -18.207 6.434 -6.131 1.00 92.44 202 LEU A C 1
ATOM 1574 O O . LEU A 1 202 ? -19.078 5.568 -6.044 1.00 92.44 202 LEU A O 1
ATOM 1578 N N . ASP A 1 203 ? -18.015 7.358 -5.191 1.00 90.62 203 ASP A N 1
ATOM 1579 C CA . ASP A 1 203 ? -18.783 7.439 -3.948 1.00 90.62 203 ASP A CA 1
ATOM 1580 C C . ASP A 1 203 ? -20.288 7.652 -4.174 1.00 90.62 203 ASP A C 1
ATOM 1582 O O . ASP A 1 203 ? -21.124 7.233 -3.376 1.00 90.62 203 ASP A O 1
ATOM 1586 N N . LYS A 1 204 ? -20.651 8.241 -5.320 1.00 91.56 204 LYS A N 1
ATOM 1587 C CA . LYS A 1 204 ? -22.044 8.462 -5.734 1.00 91.56 204 LYS A CA 1
ATOM 1588 C C . LYS A 1 204 ? -22.663 7.247 -6.430 1.00 91.56 204 LYS A C 1
ATOM 1590 O O . LYS A 1 204 ? -23.821 7.300 -6.836 1.00 91.56 204 LYS A O 1
ATOM 1595 N N . THR A 1 205 ? -21.902 6.170 -6.614 1.00 92.62 205 THR A N 1
ATOM 1596 C CA . THR A 1 205 ? -22.316 4.983 -7.373 1.00 92.62 205 THR A CA 1
ATOM 1597 C C . THR A 1 205 ? -22.544 3.773 -6.455 1.00 92.62 205 THR A C 1
ATOM 1599 O O . THR A 1 205 ? -22.064 3.752 -5.318 1.00 92.62 205 THR A O 1
ATOM 1602 N N . PRO A 1 206 ? -23.199 2.699 -6.943 1.00 90.88 206 PRO A N 1
ATOM 1603 C CA . PRO A 1 206 ? -23.324 1.439 -6.200 1.00 90.88 206 PRO A CA 1
ATOM 1604 C C . PRO A 1 206 ? -21.977 0.795 -5.827 1.00 90.88 206 PRO A C 1
ATOM 1606 O O . PRO A 1 206 ? -21.911 -0.044 -4.932 1.00 90.88 206 PRO A O 1
ATOM 1609 N N . HIS A 1 207 ? -20.887 1.198 -6.484 1.00 91.88 207 HIS A N 1
ATOM 1610 C CA . HIS A 1 207 ? -19.546 0.656 -6.283 1.00 91.88 207 HIS A CA 1
ATOM 1611 C C . HIS A 1 207 ? -18.756 1.371 -5.177 1.00 91.88 207 HIS A C 1
ATOM 1613 O O . HIS A 1 207 ? -17.560 1.129 -5.036 1.00 91.88 207 HIS A O 1
ATOM 1619 N N . ARG A 1 208 ? -19.405 2.199 -4.343 1.00 91.31 208 ARG A N 1
ATOM 1620 C CA . ARG A 1 208 ? -18.752 2.968 -3.265 1.00 91.31 208 ARG A CA 1
ATOM 1621 C C . ARG A 1 208 ? -17.904 2.146 -2.284 1.00 91.31 208 ARG A C 1
ATOM 1623 O O . ARG A 1 208 ? -17.024 2.683 -1.624 1.00 91.31 208 ARG A O 1
ATOM 1630 N N . ILE A 1 209 ? -18.134 0.833 -2.194 1.00 90.62 209 ILE A N 1
ATOM 1631 C CA . ILE A 1 209 ? -17.407 -0.065 -1.282 1.00 90.62 209 ILE A CA 1
ATOM 1632 C C . ILE A 1 209 ? -15.893 -0.121 -1.552 1.00 90.62 209 ILE A C 1
ATOM 1634 O O . ILE A 1 209 ? -15.133 -0.407 -0.631 1.00 90.62 209 ILE A O 1
ATOM 1638 N N . ILE A 1 210 ? -15.434 0.181 -2.776 1.00 93.25 210 ILE A N 1
ATOM 1639 C CA . ILE A 1 210 ? -13.993 0.230 -3.092 1.00 93.25 210 ILE A CA 1
ATOM 1640 C C . ILE A 1 210 ? -13.380 1.629 -2.931 1.00 93.25 210 ILE A C 1
ATOM 1642 O O . ILE A 1 210 ? -12.157 1.751 -2.981 1.00 93.25 210 ILE A O 1
ATOM 1646 N N . CYS A 1 211 ? -14.185 2.676 -2.699 1.00 93.00 211 CYS A N 1
ATOM 1647 C CA . CYS A 1 211 ? -13.695 4.048 -2.517 1.00 93.00 211 CYS A CA 1
ATOM 1648 C C . CYS A 1 211 ? -12.638 4.182 -1.411 1.00 93.00 211 CYS A C 1
ATOM 1650 O O . CYS A 1 211 ? -11.639 4.854 -1.661 1.00 93.00 211 CYS A O 1
ATOM 1652 N N . PRO A 1 212 ? -12.773 3.541 -0.227 1.00 91.94 212 PRO A N 1
ATOM 1653 C CA . PRO A 1 212 ? -11.778 3.669 0.835 1.00 91.94 212 PRO A CA 1
ATOM 1654 C C . PRO A 1 212 ? -10.359 3.299 0.395 1.00 91.94 212 PRO A C 1
ATOM 1656 O O . PRO A 1 212 ? -9.406 4.009 0.711 1.00 91.94 212 PRO A O 1
ATOM 1659 N N . PHE A 1 213 ? -10.221 2.225 -0.385 1.00 93.38 213 PHE A N 1
ATOM 1660 C CA . PHE A 1 213 ? -8.932 1.806 -0.928 1.00 93.38 213 PHE A CA 1
ATOM 1661 C C . PHE A 1 213 ? -8.354 2.868 -1.871 1.00 93.38 213 PHE A C 1
ATOM 1663 O O . PHE A 1 213 ? -7.203 3.272 -1.720 1.00 93.38 213 PHE A O 1
ATOM 1670 N N . TRP A 1 214 ? -9.166 3.365 -2.807 1.00 95.31 214 TRP A N 1
ATOM 1671 C CA . TRP A 1 214 ? -8.717 4.341 -3.799 1.00 95.31 214 TRP A CA 1
ATOM 1672 C C . TRP A 1 214 ? -8.416 5.715 -3.206 1.00 95.31 214 TRP A C 1
ATOM 1674 O O . TRP A 1 214 ? -7.463 6.349 -3.649 1.00 95.31 214 TRP A O 1
ATOM 1684 N N . TYR A 1 215 ? -9.122 6.145 -2.156 1.00 93.75 215 TYR A N 1
ATOM 1685 C CA . TYR A 1 215 ? -8.740 7.344 -1.410 1.00 93.75 215 TYR A CA 1
ATOM 1686 C C . TYR A 1 215 ? -7.341 7.208 -0.818 1.00 93.75 215 TYR A C 1
ATOM 1688 O O . TYR A 1 215 ? -6.522 8.104 -1.004 1.00 93.75 215 TYR A O 1
ATOM 1696 N N . VAL A 1 216 ? -7.043 6.092 -0.145 1.00 92.94 216 VAL A N 1
ATOM 1697 C CA . VAL A 1 216 ? -5.714 5.869 0.445 1.00 92.94 216 VAL A CA 1
ATOM 1698 C C . VAL A 1 216 ? -4.637 5.890 -0.638 1.00 92.94 216 VAL A C 1
ATOM 1700 O O . VAL A 1 216 ? -3.683 6.652 -0.513 1.00 92.94 216 VAL A O 1
ATOM 1703 N N . ILE A 1 217 ? -4.815 5.136 -1.727 1.00 95.38 217 ILE A N 1
ATOM 1704 C CA . ILE A 1 217 ? -3.849 5.119 -2.835 1.00 95.38 217 ILE A CA 1
ATOM 1705 C C . ILE A 1 217 ? -3.682 6.516 -3.446 1.00 95.38 217 ILE A C 1
ATOM 1707 O O . ILE A 1 217 ? -2.557 6.983 -3.584 1.00 95.38 217 ILE A O 1
ATOM 1711 N N . GLY A 1 218 ? -4.777 7.217 -3.746 1.00 95.56 218 GLY A N 1
ATOM 1712 C CA . GLY A 1 218 ? -4.739 8.545 -4.360 1.00 95.56 218 GLY A CA 1
ATOM 1713 C C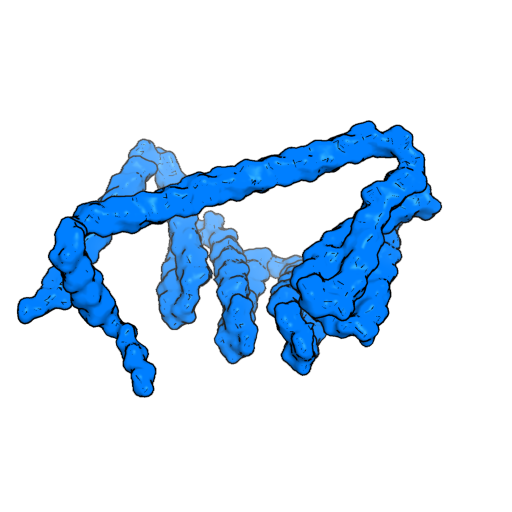 . GLY A 1 218 ? -4.042 9.591 -3.493 1.00 95.56 218 GLY A C 1
ATOM 1714 O O . GLY A 1 218 ? -3.179 10.313 -3.992 1.00 95.56 218 GLY A O 1
ATOM 1715 N N . PHE A 1 219 ? -4.350 9.640 -2.192 1.00 95.31 219 PHE A N 1
ATOM 1716 C CA . PHE A 1 219 ? -3.667 10.541 -1.260 1.00 95.31 219 PHE A CA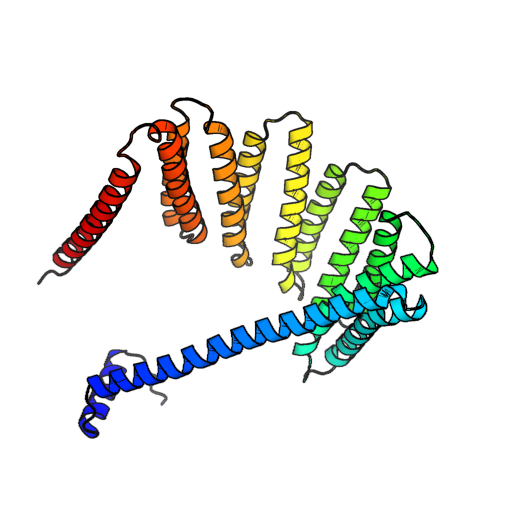 1
ATOM 1717 C C . PHE A 1 219 ? -2.195 10.172 -1.074 1.00 95.31 219 PHE A C 1
ATOM 1719 O O . PHE A 1 219 ? -1.362 11.074 -1.059 1.00 95.31 219 PHE A O 1
ATOM 1726 N N . CYS A 1 220 ? -1.850 8.884 -0.979 1.00 94.19 220 CYS A N 1
ATOM 1727 C CA . CYS A 1 220 ? -0.454 8.451 -0.898 1.00 94.19 220 CYS A CA 1
ATOM 1728 C C . CYS A 1 220 ? 0.339 8.865 -2.142 1.00 94.19 220 CYS A C 1
ATOM 1730 O O . CYS A 1 220 ? 1.414 9.442 -2.007 1.00 94.19 220 CYS A O 1
ATOM 1732 N N . THR A 1 221 ? -0.193 8.629 -3.344 1.00 95.56 221 THR A N 1
ATOM 1733 C CA . THR A 1 221 ? 0.469 9.011 -4.600 1.00 95.56 221 THR A CA 1
ATOM 1734 C C . THR A 1 221 ? 0.595 10.531 -4.733 1.00 95.56 221 THR A C 1
ATOM 1736 O O . THR A 1 221 ? 1.668 11.022 -5.075 1.00 95.56 221 THR A O 1
ATOM 1739 N N . TYR A 1 222 ? -0.462 11.281 -4.404 1.00 96.62 222 TYR A N 1
ATOM 1740 C CA . TYR A 1 222 ? -0.447 12.746 -4.430 1.00 96.62 222 TYR A CA 1
ATOM 1741 C C . TYR A 1 222 ? 0.581 13.331 -3.453 1.00 96.62 222 TYR A C 1
ATOM 1743 O O . TYR A 1 222 ? 1.404 14.156 -3.840 1.00 96.62 222 TYR A O 1
ATOM 1751 N N . LEU A 1 223 ? 0.560 12.897 -2.190 1.00 95.06 223 LEU A N 1
ATOM 1752 C CA . LEU A 1 223 ? 1.455 13.427 -1.162 1.00 95.06 223 LEU A CA 1
ATOM 1753 C C . LEU A 1 223 ? 2.912 13.031 -1.407 1.00 95.06 223 LEU A C 1
ATOM 1755 O O . LEU A 1 223 ? 3.792 13.854 -1.177 1.00 95.06 223 LEU A O 1
ATOM 1759 N N . ALA A 1 224 ? 3.175 11.824 -1.918 1.00 94.00 224 ALA A N 1
ATOM 1760 C CA . ALA A 1 224 ? 4.522 11.420 -2.321 1.00 94.00 224 ALA A CA 1
ATOM 1761 C C . ALA A 1 224 ? 5.066 12.314 -3.447 1.00 94.00 224 ALA A C 1
ATOM 1763 O O . ALA A 1 224 ? 6.203 12.770 -3.372 1.00 94.00 224 ALA A O 1
ATOM 1764 N N . ALA A 1 225 ? 4.239 12.632 -4.446 1.00 95.75 225 ALA A N 1
ATOM 1765 C CA . ALA A 1 225 ? 4.623 13.541 -5.521 1.00 95.75 225 ALA A CA 1
ATOM 1766 C C . ALA A 1 225 ? 4.914 14.961 -5.014 1.00 95.75 225 ALA A C 1
ATOM 1768 O O . ALA A 1 225 ? 5.945 15.536 -5.354 1.00 95.75 225 ALA A O 1
ATOM 1769 N N . VAL A 1 226 ? 4.046 15.512 -4.159 1.00 95.00 226 VAL A N 1
ATOM 1770 C CA . VAL A 1 226 ? 4.271 16.830 -3.539 1.00 95.00 226 VAL A CA 1
ATOM 1771 C C . VAL A 1 226 ? 5.547 16.828 -2.692 1.00 95.00 226 VAL A C 1
ATOM 1773 O O . VAL A 1 226 ? 6.309 17.788 -2.750 1.00 95.00 226 VAL A O 1
ATOM 1776 N N . SER A 1 227 ? 5.815 15.744 -1.956 1.00 93.75 227 SER A N 1
ATOM 1777 C CA . SER A 1 227 ? 7.044 15.578 -1.171 1.00 93.75 227 SER A CA 1
ATOM 1778 C C . SER A 1 227 ? 8.294 15.711 -2.030 1.00 93.75 227 SER A C 1
ATOM 1780 O O . SER A 1 227 ? 9.202 16.459 -1.677 1.00 93.75 227 SER A O 1
ATOM 1782 N N . ASN A 1 228 ? 8.336 15.003 -3.159 1.00 93.88 228 ASN A N 1
ATOM 1783 C CA . ASN A 1 228 ? 9.480 15.042 -4.063 1.00 93.88 228 ASN A CA 1
ATOM 1784 C C . ASN A 1 228 ? 9.641 16.424 -4.702 1.00 93.88 228 ASN A C 1
ATOM 1786 O O . ASN A 1 228 ? 10.739 16.964 -4.705 1.00 93.88 228 ASN A O 1
ATOM 1790 N N . MET A 1 229 ? 8.544 17.052 -5.144 1.00 93.25 229 MET A N 1
ATOM 1791 C CA . MET A 1 229 ? 8.596 18.418 -5.679 1.00 93.25 229 MET A CA 1
ATOM 1792 C C . MET A 1 229 ? 9.138 19.421 -4.652 1.00 93.25 229 MET A C 1
ATOM 1794 O O . MET A 1 229 ? 9.908 20.310 -5.000 1.00 93.25 229 MET A O 1
ATOM 1798 N N . MET A 1 230 ? 8.745 19.300 -3.380 1.00 92.75 230 MET A N 1
ATOM 1799 C CA . MET A 1 230 ? 9.279 20.147 -2.307 1.00 92.75 230 MET A CA 1
ATOM 1800 C C . MET A 1 230 ? 10.767 19.882 -2.052 1.00 92.75 230 MET A C 1
ATOM 1802 O O . MET A 1 230 ? 11.514 20.821 -1.781 1.00 92.75 230 MET A O 1
ATOM 1806 N N . PHE A 1 231 ? 11.200 18.625 -2.155 1.00 92.38 231 PHE A N 1
ATOM 1807 C CA . PHE A 1 231 ? 12.604 18.249 -2.023 1.00 92.38 231 PHE A CA 1
ATOM 1808 C C . PHE A 1 231 ? 13.455 18.843 -3.155 1.00 92.38 231 PHE A C 1
ATOM 1810 O O . PHE A 1 231 ? 14.508 19.418 -2.887 1.00 92.38 231 PHE A O 1
ATOM 1817 N N . ASP A 1 232 ? 12.956 18.822 -4.393 1.00 92.06 232 ASP A N 1
ATOM 1818 C CA . ASP A 1 232 ? 13.613 19.449 -5.551 1.00 92.06 232 ASP A CA 1
ATOM 1819 C C . ASP A 1 232 ? 13.715 20.979 -5.424 1.00 92.06 232 ASP A C 1
ATOM 1821 O O . ASP A 1 232 ? 14.633 21.598 -5.962 1.00 92.06 232 ASP A O 1
ATOM 1825 N N . LEU A 1 233 ? 12.813 21.603 -4.659 1.00 92.25 233 LEU A N 1
ATOM 1826 C CA . LEU A 1 233 ? 12.886 23.018 -4.272 1.00 92.25 233 LEU A CA 1
ATOM 1827 C C . LEU A 1 233 ? 13.857 23.282 -3.106 1.00 92.25 233 LEU A C 1
ATOM 1829 O O . LEU A 1 233 ? 13.873 24.385 -2.556 1.00 92.25 233 LEU A O 1
ATOM 1833 N N . ASN A 1 234 ? 14.672 22.291 -2.735 1.00 93.25 234 ASN A N 1
ATOM 1834 C CA . ASN A 1 234 ? 15.668 22.356 -1.668 1.00 93.25 234 ASN A CA 1
ATOM 1835 C C . ASN A 1 234 ? 15.063 22.663 -0.284 1.00 93.25 234 ASN A C 1
ATOM 1837 O O . ASN A 1 234 ? 15.701 23.292 0.563 1.00 93.25 234 ASN A O 1
ATOM 1841 N N . ILE A 1 235 ? 13.816 22.234 -0.049 1.00 92.44 235 ILE A N 1
ATOM 1842 C CA . ILE A 1 235 ? 13.189 22.291 1.275 1.00 92.44 235 ILE A CA 1
ATOM 1843 C C . ILE A 1 235 ? 13.712 21.116 2.109 1.00 92.44 235 ILE A C 1
ATOM 1845 O O . ILE A 1 235 ? 13.746 19.976 1.651 1.00 92.44 235 ILE A O 1
ATOM 1849 N N . HIS A 1 236 ? 14.092 21.395 3.355 1.00 91.25 236 HIS A N 1
ATOM 1850 C CA . HIS A 1 236 ? 14.558 20.388 4.308 1.00 91.25 236 HIS A CA 1
ATOM 1851 C C . HIS A 1 236 ? 13.536 19.252 4.494 1.00 91.25 236 HIS A C 1
ATOM 1853 O O . HIS A 1 236 ? 12.348 19.503 4.731 1.00 91.25 236 HIS A O 1
ATOM 1859 N N . GLY A 1 237 ? 14.002 18.003 4.397 1.00 88.75 237 GLY A N 1
ATOM 1860 C CA . GLY A 1 237 ? 13.156 16.805 4.411 1.00 88.75 237 GLY A CA 1
ATOM 1861 C C . GLY A 1 237 ? 12.326 16.656 5.687 1.00 88.75 237 GLY A C 1
ATOM 1862 O O . GLY A 1 237 ? 11.192 16.181 5.643 1.00 88.75 237 GLY A O 1
ATOM 1863 N N . GLU A 1 238 ? 12.838 17.145 6.811 1.00 90.44 238 GLU A N 1
ATOM 1864 C CA . GLU A 1 238 ? 12.165 17.143 8.106 1.00 90.44 238 GLU A CA 1
ATOM 1865 C C . GLU A 1 238 ? 10.928 18.054 8.088 1.00 90.44 238 GLU A C 1
ATOM 1867 O O . GLU A 1 238 ? 9.855 17.675 8.561 1.00 90.44 238 GLU A O 1
ATOM 1872 N N . ILE A 1 239 ? 11.040 19.233 7.464 1.00 90.50 239 ILE A N 1
ATOM 1873 C CA . ILE A 1 239 ? 9.931 20.189 7.312 1.00 90.50 239 ILE A CA 1
ATOM 1874 C C . ILE A 1 239 ? 8.869 19.622 6.367 1.00 90.50 239 ILE A C 1
ATOM 1876 O O . ILE A 1 239 ? 7.668 19.728 6.645 1.00 90.50 239 ILE A O 1
ATOM 1880 N N . ILE A 1 240 ? 9.298 18.988 5.271 1.00 91.94 240 ILE A N 1
ATOM 1881 C CA . ILE A 1 240 ? 8.402 18.302 4.330 1.00 91.94 240 ILE A CA 1
ATOM 1882 C C . ILE A 1 240 ? 7.626 17.207 5.067 1.00 91.94 240 ILE A C 1
ATOM 1884 O O . ILE A 1 240 ? 6.393 17.181 5.027 1.00 91.94 240 ILE A O 1
ATOM 1888 N N . GLY A 1 241 ? 8.336 16.348 5.799 1.00 91.75 241 GLY A N 1
ATOM 1889 C CA . GLY A 1 241 ? 7.755 15.238 6.542 1.00 91.75 241 GLY A CA 1
ATOM 1890 C C . GLY A 1 241 ? 6.749 15.691 7.600 1.00 91.75 241 GLY A C 1
ATOM 1891 O O . GLY A 1 241 ? 5.639 15.156 7.651 1.00 91.75 241 GLY A O 1
ATOM 1892 N N . ILE A 1 242 ? 7.062 16.737 8.373 1.00 92.94 242 ILE A N 1
ATOM 1893 C CA . ILE A 1 242 ? 6.127 17.339 9.340 1.00 92.94 242 ILE A CA 1
ATOM 1894 C C . ILE A 1 242 ? 4.874 17.872 8.631 1.00 92.94 242 ILE A C 1
ATOM 1896 O O . ILE A 1 242 ? 3.751 17.573 9.047 1.00 92.94 242 ILE A O 1
ATOM 1900 N N . THR A 1 243 ? 5.046 18.624 7.543 1.00 93.44 243 THR A N 1
ATOM 1901 C CA . THR A 1 243 ? 3.941 19.268 6.810 1.00 93.44 243 THR A CA 1
ATOM 1902 C C . THR A 1 243 ? 2.994 18.239 6.192 1.00 93.44 243 THR A C 1
ATOM 1904 O O . THR A 1 243 ? 1.769 18.336 6.336 1.00 93.44 243 THR A O 1
ATOM 1907 N N . ILE A 1 244 ? 3.543 17.208 5.546 1.00 94.19 244 ILE A N 1
ATOM 1908 C CA . ILE A 1 244 ? 2.762 16.111 4.964 1.00 94.19 244 ILE A CA 1
ATOM 1909 C C . ILE A 1 244 ? 2.024 15.355 6.061 1.00 94.19 244 ILE A C 1
ATOM 1911 O O . ILE A 1 244 ? 0.827 15.104 5.947 1.00 94.19 244 ILE A O 1
ATOM 1915 N N . SER A 1 245 ? 2.706 15.041 7.156 1.00 93.69 245 SER A N 1
ATOM 1916 C CA . SER A 1 245 ? 2.134 14.257 8.248 1.00 93.69 245 SER A CA 1
ATOM 1917 C C . SER A 1 245 ? 0.978 14.972 8.949 1.00 93.69 245 SER A C 1
ATOM 1919 O O . SER A 1 245 ? -0.062 14.360 9.209 1.00 93.69 245 SER A O 1
ATOM 1921 N N . LEU A 1 246 ? 1.094 16.286 9.166 1.00 93.00 246 LEU A N 1
ATOM 1922 C CA . LEU A 1 246 ? -0.013 17.117 9.647 1.00 93.00 246 LEU A CA 1
ATOM 1923 C C . LEU A 1 246 ? -1.181 17.128 8.656 1.00 93.00 246 LEU A C 1
ATOM 1925 O O . LEU A 1 246 ? -2.334 16.982 9.062 1.00 93.00 246 LEU A O 1
ATOM 1929 N N . THR A 1 247 ? -0.895 17.225 7.356 1.00 93.81 247 THR A N 1
ATOM 1930 C CA . THR A 1 247 ? -1.918 17.160 6.301 1.00 93.81 247 THR A CA 1
ATOM 1931 C C . THR A 1 247 ? -2.668 15.825 6.334 1.00 93.81 247 THR A C 1
ATOM 1933 O O . THR A 1 247 ? -3.899 15.804 6.296 1.00 93.81 247 THR A O 1
ATOM 1936 N N . VAL A 1 248 ? -1.960 14.704 6.498 1.00 93.69 248 VAL A N 1
ATOM 1937 C CA . VAL A 1 248 ? -2.559 13.366 6.639 1.00 93.69 248 VAL A CA 1
ATOM 1938 C C . VAL A 1 248 ? -3.444 13.283 7.891 1.00 93.69 248 VAL A C 1
ATOM 1940 O O . VAL A 1 248 ? -4.555 12.753 7.825 1.00 93.69 248 VAL A O 1
ATOM 1943 N N . MET A 1 249 ? -3.021 13.848 9.026 1.00 91.69 249 MET A N 1
ATOM 1944 C CA . MET A 1 249 ? -3.849 13.889 10.242 1.00 91.69 249 MET A CA 1
ATOM 1945 C C . MET A 1 249 ? -5.115 14.744 10.064 1.00 91.69 249 MET A C 1
ATOM 1947 O O . MET A 1 249 ? -6.186 14.359 10.543 1.00 91.69 249 MET A O 1
ATOM 1951 N N . LEU A 1 250 ? -5.023 15.871 9.349 1.00 92.38 250 LEU A N 1
ATOM 1952 C CA . LEU A 1 250 ? -6.176 16.711 9.002 1.00 92.38 250 LEU A CA 1
ATOM 1953 C C . LEU A 1 250 ? -7.157 15.981 8.076 1.00 92.38 250 LEU A C 1
ATOM 1955 O O . LEU A 1 250 ? -8.369 16.085 8.273 1.00 92.38 250 LEU A O 1
ATOM 1959 N N . LEU A 1 251 ? -6.660 15.182 7.126 1.00 91.75 251 LEU A N 1
ATOM 1960 C CA . LEU A 1 251 ? -7.500 14.294 6.315 1.00 91.75 251 LEU A CA 1
ATOM 1961 C C . LEU A 1 251 ? -8.216 13.257 7.186 1.00 91.75 251 LEU A C 1
ATOM 1963 O O . LEU A 1 251 ? -9.418 13.056 7.029 1.00 91.75 251 LEU A O 1
ATOM 1967 N N . GLY A 1 252 ? -7.525 12.657 8.160 1.00 89.38 252 GLY A N 1
ATOM 1968 C CA . GLY A 1 252 ? -8.149 11.757 9.136 1.00 89.38 252 GLY A CA 1
ATOM 1969 C C . GLY A 1 252 ? -9.279 12.428 9.923 1.00 89.38 252 GLY A C 1
ATOM 1970 O O . GLY A 1 252 ? -10.349 11.843 10.108 1.00 89.38 252 GLY A O 1
ATOM 1971 N N . TRP A 1 253 ? -9.089 13.687 10.323 1.00 89.19 253 TRP A N 1
ATOM 1972 C CA . TRP A 1 253 ? -10.137 14.485 10.965 1.00 89.19 253 TRP A CA 1
ATOM 1973 C C . TRP A 1 253 ? -11.314 14.788 10.031 1.00 89.19 253 TRP A C 1
ATOM 1975 O O . TRP A 1 253 ? -12.465 14.725 10.466 1.00 89.19 253 TRP A O 1
ATOM 1985 N N . HIS A 1 254 ? -11.046 15.084 8.758 1.00 89.50 254 HIS A N 1
ATOM 1986 C CA . HIS A 1 254 ? -12.083 15.285 7.749 1.00 89.50 254 HIS A CA 1
ATOM 1987 C C . HIS A 1 254 ? -12.915 14.012 7.553 1.00 89.50 254 HIS A C 1
ATOM 1989 O O . HIS A 1 254 ? -14.136 14.054 7.700 1.00 89.50 254 HIS A O 1
ATOM 1995 N N . PHE A 1 255 ? -12.267 12.864 7.328 1.00 88.75 255 PHE A N 1
ATOM 1996 C CA . PHE A 1 255 ? -12.943 11.577 7.138 1.00 88.75 255 PHE A CA 1
ATOM 1997 C C . PHE A 1 255 ? -13.750 11.132 8.353 1.00 88.75 255 PHE A C 1
ATOM 1999 O O . PHE A 1 255 ? -14.788 10.499 8.198 1.00 88.75 255 PHE A O 1
ATOM 2006 N N . LYS A 1 256 ? -13.350 11.519 9.570 1.00 87.25 256 LYS A N 1
ATOM 2007 C CA . LYS A 1 256 ? -14.139 11.253 10.783 1.00 87.25 256 LYS A CA 1
ATOM 2008 C C . LYS A 1 256 ? -15.560 11.839 10.709 1.00 87.25 256 LYS A C 1
ATOM 2010 O O . LYS A 1 256 ? -16.448 11.333 11.389 1.00 87.25 256 LYS A O 1
ATOM 2015 N N . LYS A 1 257 ? -15.768 12.900 9.920 1.00 87.12 257 LYS A N 1
ATOM 2016 C CA . LYS A 1 257 ? -17.063 13.577 9.739 1.00 87.12 257 LYS A CA 1
ATOM 2017 C C . LYS A 1 257 ? -17.857 13.088 8.527 1.00 87.12 257 LYS A C 1
ATOM 2019 O O . LYS A 1 257 ? -18.996 13.515 8.369 1.00 87.12 257 LYS A O 1
ATOM 2024 N N . THR A 1 258 ? -17.268 12.265 7.664 1.00 86.12 258 THR A N 1
ATOM 2025 C CA . THR A 1 258 ? -17.930 11.756 6.458 1.00 86.12 258 THR A CA 1
ATOM 2026 C C . THR A 1 258 ? -18.423 10.325 6.669 1.00 86.12 258 THR A C 1
ATOM 2028 O O . THR A 1 258 ? -18.117 9.684 7.678 1.00 86.12 258 THR A O 1
ATOM 2031 N N . ASP A 1 259 ? -19.157 9.799 5.688 1.00 82.06 259 ASP A N 1
ATOM 2032 C CA . ASP A 1 259 ? -19.612 8.401 5.672 1.00 82.06 259 ASP A CA 1
ATOM 2033 C C . ASP A 1 259 ? -18.444 7.395 5.677 1.00 82.06 259 ASP A C 1
ATOM 2035 O O . ASP A 1 259 ? -18.619 6.224 6.012 1.00 82.06 259 ASP A O 1
ATOM 2039 N N . HIS A 1 260 ? -17.225 7.860 5.376 1.00 84.25 260 HIS A N 1
ATOM 2040 C CA . HIS A 1 260 ? -15.991 7.072 5.387 1.00 84.25 260 HIS A CA 1
ATOM 2041 C C . HIS A 1 260 ? -15.214 7.204 6.701 1.00 84.25 260 HIS A C 1
ATOM 2043 O O . HIS A 1 260 ? -13.983 7.158 6.708 1.00 84.25 260 HIS A O 1
ATOM 2049 N N . ASN A 1 261 ? -15.905 7.328 7.836 1.00 84.19 261 ASN A N 1
ATOM 2050 C CA . ASN A 1 261 ? -15.272 7.427 9.158 1.00 84.19 261 ASN A CA 1
ATOM 2051 C C . ASN A 1 261 ? -14.349 6.237 9.501 1.00 84.19 261 ASN A C 1
ATOM 2053 O O . ASN A 1 261 ? -13.435 6.383 10.314 1.00 84.19 261 ASN A O 1
ATOM 2057 N N . VAL A 1 262 ? -14.528 5.096 8.826 1.00 86.19 262 VAL A N 1
ATOM 2058 C CA . VAL A 1 262 ? -13.668 3.903 8.898 1.00 86.19 262 VAL A CA 1
ATOM 2059 C C . VAL A 1 262 ? -12.238 4.191 8.424 1.00 86.19 262 VAL A C 1
ATOM 2061 O O . VAL A 1 262 ? -11.305 3.536 8.880 1.00 86.19 262 VAL A O 1
ATOM 2064 N N . LEU A 1 263 ? -12.035 5.188 7.556 1.00 87.06 263 LEU A N 1
ATOM 2065 C CA . LEU A 1 263 ? -10.706 5.606 7.102 1.00 87.06 263 LEU A CA 1
ATOM 2066 C C . LEU A 1 263 ? -9.949 6.420 8.147 1.00 87.06 263 LEU A C 1
ATOM 2068 O O . LEU A 1 263 ? -8.718 6.395 8.157 1.00 87.06 263 LEU A O 1
ATOM 2072 N N . ALA A 1 264 ? -10.655 7.139 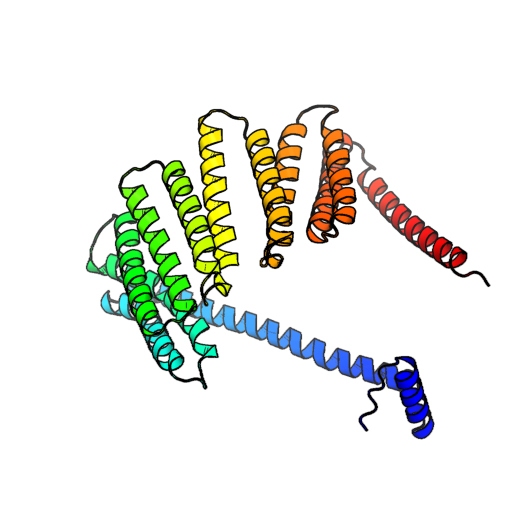9.025 1.00 87.81 264 ALA A N 1
ATOM 2073 C CA . ALA A 1 264 ? -10.033 8.090 9.940 1.00 87.81 264 ALA A CA 1
ATOM 2074 C C . ALA A 1 264 ? -8.874 7.474 10.752 1.00 87.81 264 ALA A C 1
ATOM 2076 O O . ALA A 1 264 ? -7.798 8.077 10.764 1.00 87.81 264 ALA A O 1
ATOM 2077 N N . PRO A 1 265 ? -9.003 6.274 11.367 1.00 87.25 265 PRO A N 1
ATOM 2078 C CA . PRO A 1 265 ? -7.898 5.641 12.084 1.00 87.25 265 PRO A CA 1
ATOM 2079 C C . PRO A 1 265 ? -6.649 5.433 11.222 1.00 87.25 265 PRO A C 1
ATOM 2081 O O . PRO A 1 265 ? -5.558 5.730 11.695 1.00 87.25 265 PRO A O 1
ATOM 2084 N N . THR A 1 266 ? -6.787 4.992 9.968 1.00 88.69 266 THR A N 1
ATOM 2085 C CA . THR A 1 266 ? -5.655 4.751 9.056 1.00 88.69 266 THR A CA 1
ATOM 2086 C C . THR A 1 266 ? -4.864 6.029 8.794 1.00 88.69 266 THR A C 1
ATOM 2088 O O . THR A 1 266 ? -3.644 6.038 8.938 1.00 88.69 266 THR A O 1
ATOM 2091 N N . PHE A 1 267 ? -5.552 7.131 8.487 1.00 91.31 267 PHE A N 1
ATOM 2092 C CA . PHE A 1 267 ? -4.907 8.430 8.278 1.00 91.31 267 PHE A CA 1
ATOM 2093 C C . PHE A 1 267 ? -4.258 8.950 9.568 1.00 91.31 267 PHE A C 1
ATOM 2095 O O . PHE A 1 267 ? -3.122 9.414 9.546 1.00 91.31 267 PHE A O 1
ATOM 2102 N N . TYR A 1 268 ? -4.912 8.801 10.723 1.00 90.00 268 TYR A N 1
ATOM 2103 C CA . TYR A 1 268 ? -4.288 9.164 11.998 1.00 90.00 268 TYR A CA 1
ATOM 2104 C C . TYR A 1 268 ? -3.041 8.326 12.308 1.00 90.00 268 TYR A C 1
ATOM 2106 O O . TYR A 1 268 ? -2.076 8.877 12.830 1.00 90.00 268 TYR A O 1
ATOM 2114 N N . ILE A 1 269 ? -3.032 7.030 11.977 1.00 89.88 269 ILE A N 1
ATOM 2115 C CA . ILE A 1 269 ? -1.866 6.156 12.164 1.00 89.88 269 ILE A CA 1
ATOM 2116 C C . ILE A 1 269 ? -0.701 6.634 11.305 1.00 89.88 269 ILE A C 1
ATOM 2118 O O . ILE A 1 269 ? 0.361 6.954 11.831 1.00 89.88 269 ILE A O 1
ATOM 2122 N N . ILE A 1 270 ? -0.923 6.725 9.994 1.00 91.88 270 ILE A N 1
ATOM 2123 C CA . ILE A 1 270 ? 0.120 7.083 9.027 1.00 91.88 270 ILE A CA 1
ATOM 2124 C C . ILE A 1 270 ? 0.668 8.480 9.335 1.00 91.88 270 ILE A C 1
ATOM 2126 O O . ILE A 1 270 ? 1.879 8.662 9.425 1.00 91.88 270 ILE A O 1
ATOM 2130 N N . GLY A 1 271 ? -0.223 9.449 9.567 1.00 91.75 271 GLY A N 1
ATOM 2131 C CA . GLY A 1 271 ? 0.161 10.825 9.860 1.00 91.75 271 GLY A CA 1
ATOM 2132 C C . GLY A 1 271 ? 0.894 10.972 11.193 1.00 91.75 271 GLY A C 1
ATOM 2133 O O . GLY A 1 271 ? 1.888 11.679 11.259 1.00 91.75 271 GLY A O 1
ATOM 2134 N N . SER A 1 272 ? 0.474 10.284 12.259 1.00 91.00 272 SER A N 1
ATOM 2135 C CA . SER A 1 272 ? 1.166 10.408 13.552 1.00 91.00 272 SER A CA 1
ATOM 2136 C C . SER A 1 272 ? 2.540 9.739 13.576 1.00 91.00 272 SER A C 1
ATOM 2138 O O . SER A 1 272 ? 3.454 10.301 14.174 1.00 91.00 272 SER A O 1
ATOM 2140 N N . ILE A 1 273 ? 2.713 8.598 12.896 1.00 92.50 273 ILE A N 1
ATOM 2141 C CA . ILE A 1 273 ? 4.030 7.963 12.728 1.00 92.50 273 ILE A CA 1
ATOM 2142 C C . ILE A 1 273 ? 4.962 8.896 11.958 1.00 92.50 273 ILE A C 1
ATOM 2144 O O . ILE A 1 273 ? 6.059 9.173 12.434 1.00 92.50 273 ILE A O 1
ATOM 2148 N N . GLY A 1 274 ? 4.516 9.409 10.806 1.00 92.25 274 GLY A N 1
ATOM 2149 C CA . GLY A 1 274 ? 5.316 10.326 9.995 1.00 92.25 274 GLY A CA 1
ATOM 2150 C C . GLY A 1 274 ? 5.683 11.600 10.755 1.00 92.25 274 GLY A C 1
ATOM 2151 O O . GLY A 1 274 ? 6.844 11.992 10.769 1.00 92.25 274 GLY A O 1
ATOM 2152 N N . PHE A 1 275 ? 4.723 12.196 11.469 1.00 94.69 275 PHE A N 1
ATOM 2153 C CA . PHE A 1 275 ? 4.942 13.432 12.218 1.00 94.69 275 PHE A CA 1
ATOM 2154 C C . PHE A 1 275 ? 5.989 13.240 13.312 1.00 94.69 275 PHE A C 1
ATOM 2156 O O . PHE A 1 275 ? 6.925 14.028 13.408 1.00 94.69 275 PHE A O 1
ATOM 2163 N N . LEU A 1 276 ? 5.848 12.187 14.122 1.00 92.12 276 LEU A N 1
ATOM 2164 C CA . LEU A 1 276 ? 6.783 11.904 15.207 1.00 92.12 276 LEU A CA 1
ATOM 2165 C C . LEU A 1 276 ? 8.157 11.509 14.663 1.00 92.12 276 LEU A C 1
ATOM 2167 O O . LEU A 1 276 ? 9.162 11.955 15.199 1.00 92.12 276 LEU A O 1
ATOM 2171 N N . TYR A 1 277 ? 8.226 10.743 13.576 1.00 92.50 277 TYR A N 1
ATOM 2172 C CA . TYR A 1 277 ? 9.504 10.400 12.960 1.00 92.50 277 TYR A CA 1
ATOM 2173 C C . TYR A 1 277 ? 10.244 11.642 12.445 1.00 92.50 277 TYR A C 1
ATOM 2175 O O . TYR A 1 277 ? 11.394 11.864 12.812 1.00 92.50 277 TYR A O 1
ATOM 2183 N N . SER A 1 278 ? 9.576 12.494 11.663 1.00 93.00 278 SER A N 1
ATOM 2184 C CA . SER A 1 278 ? 10.184 13.715 11.121 1.00 93.00 278 SER A CA 1
ATOM 2185 C C . SER A 1 278 ? 10.516 14.742 12.201 1.00 93.00 278 SER A C 1
ATOM 2187 O O . SER A 1 278 ? 11.527 15.429 12.098 1.00 93.00 278 SER A O 1
ATOM 2189 N N . LEU A 1 279 ? 9.701 14.834 13.256 1.00 92.94 279 LEU A N 1
ATOM 2190 C CA . LEU A 1 279 ? 10.007 15.682 14.404 1.00 92.94 279 LEU A CA 1
ATOM 2191 C C . LEU A 1 279 ? 11.223 15.167 15.175 1.00 92.94 279 LEU A C 1
ATOM 2193 O O . LEU A 1 279 ? 12.054 15.963 15.592 1.00 92.94 279 LEU A O 1
ATOM 2197 N N . PHE A 1 280 ? 11.337 13.854 15.374 1.00 91.50 280 PHE A N 1
ATOM 2198 C CA . PHE A 1 280 ? 12.509 13.277 16.022 1.00 91.50 280 PHE A CA 1
ATOM 2199 C C . PHE A 1 280 ? 13.771 13.540 15.197 1.00 91.50 280 PHE A C 1
ATOM 2201 O O . PHE A 1 280 ? 14.770 13.979 15.752 1.00 91.50 280 PHE A O 1
ATOM 2208 N N . ASP A 1 281 ? 13.707 13.351 13.878 1.00 90.69 281 ASP A N 1
ATOM 2209 C CA . ASP A 1 281 ? 14.842 13.574 12.978 1.00 90.69 281 ASP A CA 1
ATOM 2210 C C . ASP A 1 281 ? 15.313 15.035 12.967 1.00 90.69 281 ASP A C 1
ATOM 2212 O O . ASP A 1 281 ? 16.515 15.296 13.005 1.00 90.69 281 ASP A O 1
ATOM 2216 N N . LEU A 1 282 ? 14.365 15.980 13.022 1.00 90.44 282 LEU A N 1
ATOM 2217 C CA . LEU A 1 282 ? 14.645 17.415 13.133 1.00 90.44 282 LEU A CA 1
ATOM 2218 C C . LEU A 1 282 ? 15.412 17.758 14.409 1.00 90.44 282 LEU A C 1
ATOM 2220 O O . LEU A 1 282 ? 16.239 18.668 14.422 1.00 90.44 282 LEU A O 1
ATOM 2224 N N . VAL A 1 283 ? 15.072 17.075 15.497 1.00 90.81 283 VAL A N 1
ATOM 2225 C CA . VAL A 1 283 ? 15.496 17.478 16.825 1.00 90.81 283 VAL A CA 1
ATOM 2226 C C . VAL A 1 283 ? 16.751 16.716 17.261 1.00 90.81 283 VAL A C 1
ATOM 2228 O O . VAL A 1 283 ? 17.655 17.380 17.741 1.00 90.81 283 VAL A O 1
ATOM 2231 N N . LYS A 1 284 ? 16.880 15.404 16.999 1.00 85.06 284 LYS A N 1
ATOM 2232 C CA . LYS A 1 284 ? 17.879 14.462 17.574 1.00 85.06 284 LYS A CA 1
ATOM 2233 C C . LYS A 1 284 ? 19.353 14.906 17.619 1.00 85.06 284 LYS A C 1
ATOM 2235 O O . LYS A 1 284 ? 20.151 14.329 18.341 1.00 85.06 284 LYS A O 1
ATOM 2240 N N . ASN A 1 285 ? 19.755 15.854 16.774 1.00 82.50 285 ASN A N 1
ATOM 2241 C CA . ASN A 1 285 ? 21.138 16.327 16.672 1.00 82.50 285 ASN A CA 1
ATOM 2242 C C . ASN A 1 285 ? 21.337 17.704 17.329 1.00 82.50 285 ASN A C 1
ATOM 2244 O O . ASN A 1 285 ? 22.371 18.344 17.125 1.00 82.50 285 ASN A O 1
ATOM 2248 N N . THR A 1 286 ? 20.344 18.206 18.068 1.00 83.81 286 THR A N 1
ATOM 2249 C CA . THR A 1 286 ? 20.359 19.552 18.641 1.00 83.81 286 THR A CA 1
ATOM 2250 C C . THR A 1 286 ? 20.347 19.485 20.171 1.00 83.81 286 THR A C 1
ATOM 2252 O O . THR A 1 286 ? 19.317 19.192 20.780 1.00 83.81 286 THR A O 1
ATOM 2255 N N . PRO A 1 287 ? 21.479 19.796 20.836 1.00 72.12 287 PRO A N 1
ATOM 2256 C CA . PRO A 1 287 ? 21.575 19.728 22.289 1.00 72.12 287 PRO A CA 1
ATOM 2257 C C . PRO A 1 287 ? 20.445 20.514 22.962 1.00 72.12 287 PRO A C 1
ATOM 2259 O O . PRO A 1 287 ? 20.122 21.624 22.541 1.00 72.12 287 PRO A O 1
ATOM 2262 N N . PHE A 1 288 ? 19.861 19.943 24.019 1.00 72.44 288 PHE A N 1
ATOM 2263 C CA . PHE A 1 288 ? 18.715 20.468 24.785 1.00 72.44 288 PHE A CA 1
ATOM 2264 C C . PHE A 1 288 ? 17.359 20.468 24.067 1.00 72.44 288 PHE A C 1
ATOM 2266 O O . PHE A 1 288 ? 16.330 20.348 24.738 1.00 72.44 288 PHE A O 1
ATOM 2273 N N . LEU A 1 289 ? 17.325 20.570 22.739 1.00 79.00 289 LEU A N 1
ATOM 2274 C CA . LEU A 1 289 ? 16.082 20.545 21.974 1.00 79.00 289 LEU A CA 1
ATOM 2275 C C . LEU A 1 289 ? 15.503 19.130 21.877 1.00 79.00 289 LEU A C 1
ATOM 2277 O O . LEU A 1 289 ? 14.280 19.020 21.868 1.00 79.00 289 LEU A O 1
ATOM 2281 N N . ASP A 1 290 ? 16.313 18.067 21.939 1.00 81.12 290 ASP A N 1
ATOM 2282 C CA . ASP A 1 290 ? 15.875 16.653 21.993 1.00 81.12 290 ASP A CA 1
ATOM 2283 C C . ASP A 1 290 ? 14.768 16.404 23.017 1.00 81.12 290 ASP A C 1
ATOM 2285 O O . ASP A 1 290 ? 13.799 15.699 22.740 1.00 81.12 290 ASP A O 1
ATOM 2289 N N . LEU A 1 291 ? 14.828 17.069 24.175 1.00 82.06 291 LEU A N 1
ATOM 2290 C CA . LEU A 1 291 ? 13.816 16.936 25.224 1.00 82.06 291 LEU A CA 1
ATOM 2291 C C . LEU A 1 291 ? 12.440 17.495 24.812 1.00 82.06 291 LEU A C 1
ATOM 2293 O O . LEU A 1 291 ? 11.409 17.057 25.329 1.00 82.06 291 LEU A O 1
ATOM 2297 N N . SER A 1 292 ? 12.393 18.432 23.860 1.00 85.25 292 SER A N 1
ATOM 2298 C CA . SER A 1 292 ? 11.138 18.966 23.319 1.00 85.25 292 SER A CA 1
ATOM 2299 C C . SER A 1 292 ? 10.314 17.893 22.601 1.00 85.25 292 SER A C 1
ATOM 2301 O O . SER A 1 292 ? 9.082 17.949 22.650 1.00 85.25 292 SER A O 1
ATOM 2303 N N . PHE A 1 293 ? 10.961 16.864 22.035 1.00 87.69 293 PHE A N 1
ATOM 2304 C CA . PHE A 1 293 ? 10.271 15.726 21.430 1.00 87.69 293 PHE A CA 1
ATOM 2305 C C . PHE A 1 293 ? 9.340 15.042 22.437 1.00 87.69 293 PHE A C 1
ATOM 2307 O O . PHE A 1 293 ? 8.178 14.773 22.128 1.00 87.69 293 PHE A O 1
ATOM 2314 N N . LEU A 1 294 ? 9.817 14.822 23.668 1.00 85.12 294 LEU A N 1
ATOM 2315 C CA . LEU A 1 294 ? 9.026 14.205 24.732 1.00 85.12 294 LEU A CA 1
ATOM 2316 C C . LEU A 1 294 ? 7.781 15.038 25.057 1.00 85.12 294 LEU A C 1
ATOM 2318 O O . LEU A 1 294 ? 6.686 14.488 25.182 1.00 85.12 294 LEU A O 1
ATOM 2322 N N . ALA A 1 295 ? 7.928 16.364 25.151 1.00 85.88 295 ALA A N 1
ATOM 2323 C CA . ALA A 1 295 ? 6.808 17.265 25.409 1.00 85.88 295 ALA A CA 1
ATOM 2324 C C . ALA A 1 295 ? 5.748 17.184 24.298 1.00 85.88 295 ALA A C 1
ATOM 2326 O O . ALA A 1 295 ? 4.547 17.135 24.586 1.00 85.88 295 ALA A O 1
ATOM 2327 N N . VAL A 1 296 ? 6.172 17.104 23.034 1.00 88.88 296 VAL A N 1
ATOM 2328 C CA . VAL A 1 296 ? 5.258 16.962 21.892 1.00 88.88 296 VAL A CA 1
ATOM 2329 C C . VAL A 1 296 ? 4.594 15.582 21.870 1.00 88.88 296 VAL A C 1
ATOM 2331 O O . VAL A 1 296 ? 3.376 15.501 21.704 1.00 88.88 296 VAL A O 1
ATOM 2334 N N . ALA A 1 297 ? 5.341 14.503 22.110 1.00 86.00 297 ALA A N 1
ATOM 2335 C CA . ALA A 1 297 ? 4.802 13.143 22.148 1.00 86.00 297 ALA A CA 1
ATOM 2336 C C . ALA A 1 297 ? 3.754 12.970 23.264 1.00 86.00 297 ALA A C 1
ATOM 2338 O O . ALA A 1 297 ? 2.670 12.429 23.027 1.00 86.00 297 ALA A O 1
ATOM 2339 N N . VAL A 1 298 ? 4.015 13.511 24.460 1.00 82.75 298 VAL A N 1
ATOM 2340 C CA . VAL A 1 298 ? 3.046 13.537 25.571 1.00 82.75 298 VAL A CA 1
ATOM 2341 C C . VAL A 1 298 ? 1.836 14.411 25.233 1.00 82.75 298 VAL A C 1
ATOM 2343 O O . VAL A 1 298 ? 0.701 14.023 25.510 1.00 82.75 298 VAL A O 1
ATOM 2346 N N . SER A 1 299 ? 2.036 15.558 24.581 1.00 85.50 299 SER A N 1
AT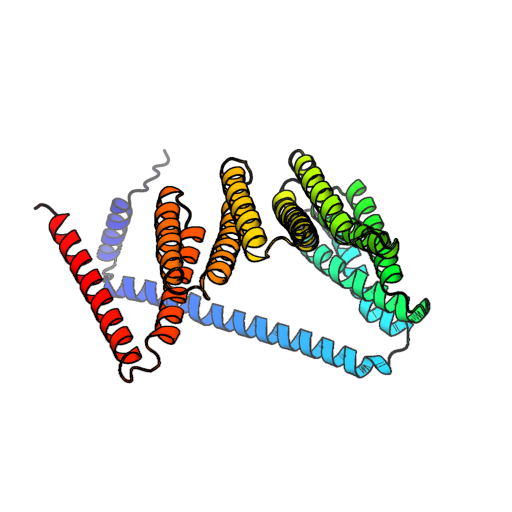OM 2347 C CA . SER A 1 299 ? 0.930 16.419 24.139 1.00 85.50 299 SER A CA 1
ATOM 2348 C C . SER A 1 299 ? 0.019 15.706 23.136 1.00 85.50 299 SER A C 1
ATOM 2350 O O . SER A 1 299 ? -1.205 15.763 23.261 1.00 85.50 299 SER A O 1
ATOM 2352 N N . MET A 1 300 ? 0.592 14.962 22.184 1.00 85.31 300 MET A N 1
ATOM 2353 C CA . MET A 1 300 ? -0.171 14.111 21.265 1.00 85.31 300 MET A CA 1
ATOM 2354 C C . MET A 1 300 ? -0.917 12.993 21.996 1.00 85.31 300 MET A C 1
ATOM 2356 O O . MET A 1 300 ? -2.063 12.698 21.650 1.00 85.31 300 MET A O 1
ATOM 2360 N N . MET A 1 301 ? -0.314 12.407 23.033 1.00 83.56 301 MET A N 1
ATOM 2361 C CA . MET A 1 301 ? -0.975 11.417 23.885 1.00 83.56 301 MET A CA 1
ATOM 2362 C C . MET A 1 301 ? -2.208 12.016 24.573 1.00 83.56 301 MET A C 1
ATOM 2364 O O . MET A 1 301 ? -3.290 11.433 24.504 1.00 83.56 301 MET A O 1
ATOM 2368 N N . ILE A 1 302 ? -2.100 13.214 25.153 1.00 81.25 302 ILE A N 1
ATOM 2369 C CA . ILE A 1 302 ? -3.233 13.922 25.777 1.00 81.25 302 ILE A CA 1
ATOM 2370 C C . ILE A 1 302 ? -4.307 14.261 24.732 1.00 81.25 302 ILE A C 1
ATOM 2372 O O . ILE A 1 302 ? -5.496 14.011 24.947 1.00 81.25 302 ILE A O 1
ATOM 2376 N N . MET A 1 303 ? -3.899 14.763 23.565 1.00 82.19 303 MET A N 1
ATOM 2377 C CA . MET A 1 303 ? -4.808 15.080 22.460 1.00 82.19 303 MET A CA 1
ATOM 2378 C C . MET A 1 303 ? -5.559 13.835 21.959 1.00 82.19 303 MET A C 1
ATOM 2380 O O . MET A 1 303 ? -6.738 13.916 21.608 1.00 82.19 303 MET A O 1
ATOM 2384 N N . SER A 1 304 ? -4.929 12.658 21.977 1.00 84.56 304 SER A N 1
ATOM 2385 C CA . SER A 1 304 ? -5.573 11.404 21.565 1.00 84.56 304 SER A CA 1
ATOM 2386 C C . SER A 1 304 ? -6.780 11.027 22.427 1.00 84.56 304 SER A C 1
ATOM 2388 O O . SER A 1 304 ? -7.773 10.512 21.900 1.00 84.56 304 SER A O 1
ATOM 2390 N N . VAL A 1 305 ? -6.734 11.360 23.722 1.00 82.25 305 VAL A N 1
ATOM 2391 C CA . VAL A 1 305 ? -7.846 11.167 24.661 1.00 82.25 305 VAL A CA 1
ATOM 2392 C C . VAL A 1 305 ? -8.989 12.121 24.325 1.00 82.25 305 VAL A C 1
ATOM 2394 O O . VAL A 1 305 ? -10.135 11.690 24.236 1.00 82.25 305 VAL A O 1
ATOM 2397 N N . GLN A 1 306 ? -8.687 13.388 24.029 1.00 79.62 306 GLN A N 1
ATOM 2398 C CA . GLN A 1 306 ? -9.695 14.384 23.637 1.00 79.62 306 GLN A CA 1
ATOM 2399 C C . GLN A 1 306 ? -10.390 14.020 22.314 1.00 79.62 306 GLN A C 1
ATOM 2401 O O . GLN A 1 306 ? -11.600 14.190 22.164 1.00 79.62 306 GLN A O 1
ATOM 2406 N N . ILE A 1 307 ? -9.639 13.475 21.352 1.00 77.69 307 ILE A N 1
ATOM 2407 C CA . ILE A 1 307 ? -10.152 13.090 20.027 1.00 77.69 307 ILE A CA 1
ATOM 2408 C C . ILE A 1 307 ? -10.832 11.704 20.054 1.00 77.69 307 ILE A C 1
ATOM 2410 O O . ILE A 1 307 ? -11.473 11.316 19.070 1.00 77.69 307 ILE A O 1
ATOM 2414 N N . ASN A 1 308 ? -10.774 10.975 21.176 1.00 79.38 308 ASN A N 1
ATOM 2415 C CA . ASN A 1 308 ? -11.266 9.600 21.322 1.00 79.38 308 ASN A CA 1
ATOM 2416 C C . ASN A 1 308 ? -10.680 8.643 20.265 1.00 79.38 308 ASN A C 1
ATOM 2418 O O . ASN A 1 308 ? -11.392 7.803 19.710 1.00 79.38 308 ASN A O 1
ATOM 2422 N N . ASN A 1 309 ? -9.384 8.774 19.953 1.00 76.00 309 ASN A N 1
ATOM 2423 C CA . ASN A 1 309 ? -8.721 7.936 18.952 1.00 76.00 309 ASN A CA 1
ATOM 2424 C C . ASN A 1 309 ? -7.669 7.012 19.580 1.00 76.00 309 ASN A C 1
ATOM 2426 O O . ASN A 1 309 ? -6.556 7.427 19.903 1.00 76.00 309 ASN A O 1
ATOM 2430 N N . ARG A 1 310 ? -8.013 5.722 19.672 1.00 82.06 310 ARG A N 1
ATOM 2431 C CA . ARG A 1 310 ? -7.141 4.670 20.218 1.00 82.06 310 ARG A CA 1
ATOM 2432 C C . ARG A 1 310 ? -5.849 4.491 19.425 1.00 82.06 310 ARG A C 1
ATOM 2434 O O . ARG A 1 310 ? -4.823 4.172 20.011 1.00 82.06 310 ARG A O 1
ATOM 2441 N N . ALA A 1 311 ? -5.892 4.687 18.110 1.00 78.69 311 ALA A N 1
ATOM 2442 C CA . ALA A 1 311 ? -4.729 4.479 17.261 1.00 78.69 311 ALA A CA 1
ATOM 2443 C C . ALA A 1 311 ? -3.651 5.544 17.512 1.00 78.69 311 ALA A C 1
ATOM 2445 O O . ALA A 1 311 ? -2.478 5.217 17.673 1.00 78.69 311 ALA A O 1
ATOM 2446 N N . LEU A 1 312 ? -4.074 6.804 17.654 1.00 79.62 312 LEU A N 1
ATOM 2447 C CA . LEU A 1 312 ? -3.193 7.919 18.007 1.00 79.62 312 LEU A CA 1
ATOM 2448 C C . LEU A 1 312 ? -2.581 7.735 19.410 1.00 79.62 312 LEU A C 1
ATOM 2450 O O . LEU A 1 312 ? -1.395 7.999 19.610 1.00 79.62 312 LEU A O 1
ATOM 2454 N N . LEU A 1 313 ? -3.365 7.221 20.365 1.00 81.19 313 LEU A N 1
ATOM 2455 C CA . LEU A 1 313 ? -2.889 6.907 21.716 1.00 81.19 313 LEU A CA 1
ATOM 2456 C C . LEU A 1 313 ? -1.759 5.869 21.690 1.00 81.19 313 LEU A C 1
ATOM 2458 O O . LEU A 1 313 ? -0.709 6.089 22.290 1.00 81.19 313 LEU A O 1
ATOM 2462 N N . ILE A 1 314 ? -1.956 4.764 20.964 1.00 82.69 314 ILE A N 1
ATOM 2463 C CA . ILE A 1 314 ? -0.960 3.689 20.846 1.00 82.69 314 ILE A CA 1
ATOM 2464 C C . ILE A 1 314 ? 0.350 4.232 20.270 1.00 82.69 314 ILE A C 1
ATOM 2466 O O . ILE A 1 314 ? 1.410 3.992 20.841 1.00 82.69 314 ILE A O 1
ATOM 2470 N N . ILE A 1 315 ? 0.282 5.005 19.185 1.00 89.12 315 ILE A N 1
ATOM 2471 C CA . ILE A 1 315 ? 1.481 5.511 18.503 1.00 89.12 315 ILE A CA 1
ATOM 2472 C C . ILE A 1 315 ? 2.235 6.516 19.367 1.00 89.12 315 ILE A C 1
ATOM 2474 O O . ILE A 1 315 ? 3.445 6.392 19.521 1.00 89.12 315 ILE A O 1
ATOM 2478 N N . SER A 1 316 ? 1.529 7.465 19.986 1.00 83.94 316 SER A N 1
ATOM 2479 C CA . SER A 1 316 ? 2.159 8.423 20.906 1.00 83.94 316 SER A CA 1
ATOM 2480 C C . SER A 1 316 ? 2.818 7.727 22.104 1.00 83.94 316 SER A C 1
ATOM 2482 O O . SER A 1 316 ? 3.917 8.099 22.499 1.00 83.94 316 SER A O 1
ATOM 2484 N N . THR A 1 317 ? 2.208 6.659 22.626 1.00 85.62 317 THR A N 1
ATOM 2485 C CA . THR A 1 317 ? 2.780 5.866 23.724 1.00 85.62 317 THR A CA 1
ATOM 2486 C C . THR A 1 317 ? 4.040 5.125 23.278 1.00 85.62 317 THR A C 1
ATOM 2488 O O . THR A 1 317 ? 5.052 5.171 23.974 1.00 85.62 317 THR A O 1
ATOM 2491 N N . ILE A 1 318 ? 4.013 4.482 22.104 1.00 88.06 318 ILE A N 1
ATOM 2492 C CA . ILE A 1 318 ? 5.194 3.827 21.520 1.00 88.06 318 ILE A CA 1
ATOM 2493 C C . ILE A 1 318 ? 6.315 4.846 21.304 1.00 88.06 318 ILE A C 1
ATOM 2495 O O . ILE A 1 318 ? 7.461 4.550 21.619 1.00 88.06 318 ILE A O 1
ATOM 2499 N N . ALA A 1 319 ? 5.998 6.049 20.826 1.00 86.88 319 ALA A N 1
ATOM 2500 C CA . ALA A 1 319 ? 6.984 7.101 20.617 1.00 86.88 319 ALA A CA 1
ATOM 2501 C C . ALA A 1 319 ? 7.602 7.608 21.926 1.00 86.88 319 ALA A C 1
ATOM 2503 O O . ALA A 1 319 ? 8.814 7.786 21.983 1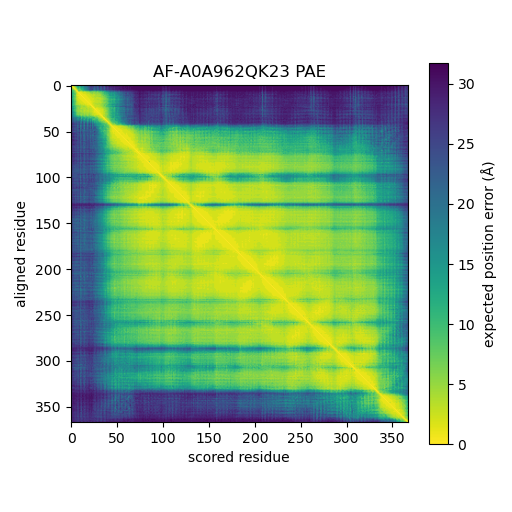.00 86.88 319 ALA A O 1
ATOM 2504 N N . VAL A 1 320 ? 6.808 7.784 22.991 1.00 85.88 320 VAL A N 1
ATOM 2505 C CA . VAL A 1 320 ? 7.338 8.116 24.326 1.00 85.88 320 VAL A CA 1
ATOM 2506 C C . VAL A 1 320 ? 8.283 7.018 24.814 1.00 85.88 320 VAL A C 1
ATOM 2508 O O . VAL A 1 320 ? 9.383 7.322 25.262 1.00 85.88 320 VAL A O 1
ATOM 2511 N N . ILE A 1 321 ? 7.894 5.745 24.690 1.00 84.25 321 ILE A N 1
ATOM 2512 C CA . ILE A 1 321 ? 8.739 4.608 25.089 1.00 84.25 321 ILE A CA 1
ATOM 2513 C C . ILE A 1 321 ? 10.030 4.564 24.257 1.00 84.25 321 ILE A C 1
ATOM 2515 O O . ILE A 1 321 ? 11.111 4.407 24.818 1.00 84.25 321 ILE A O 1
ATOM 2519 N N . GLY A 1 322 ? 9.926 4.728 22.937 1.00 84.38 322 GLY A N 1
ATOM 2520 C CA . GLY A 1 322 ? 11.066 4.725 22.022 1.00 84.38 322 GLY A CA 1
ATOM 2521 C C . GLY A 1 322 ? 12.039 5.869 22.297 1.00 84.38 322 GLY A C 1
ATOM 2522 O O . GLY A 1 322 ? 13.239 5.637 22.386 1.00 84.38 322 GLY A O 1
ATOM 2523 N N . PHE A 1 323 ? 11.529 7.082 22.520 1.00 84.69 323 PHE A N 1
ATOM 2524 C CA . PHE A 1 323 ? 12.360 8.231 22.874 1.00 84.69 323 PHE A CA 1
ATOM 2525 C C . PHE A 1 323 ? 13.022 8.073 24.236 1.00 84.69 323 PHE A C 1
ATOM 2527 O O . PHE A 1 323 ? 14.198 8.396 24.374 1.00 84.69 323 PHE A O 1
ATOM 2534 N N . LEU A 1 324 ? 12.298 7.547 25.231 1.00 83.56 324 LEU A N 1
ATOM 2535 C CA . LEU A 1 324 ? 12.906 7.219 26.515 1.00 83.56 324 LEU A CA 1
ATOM 2536 C C . LEU A 1 324 ? 14.084 6.279 26.300 1.00 83.56 324 LEU A C 1
ATOM 2538 O O . LEU A 1 324 ? 15.139 6.579 26.833 1.00 83.56 324 LEU A O 1
ATOM 2542 N N . GLY A 1 325 ? 13.938 5.226 25.488 1.00 82.19 325 GLY A N 1
ATOM 2543 C CA . GLY A 1 325 ? 15.022 4.307 25.124 1.00 82.19 325 GLY A CA 1
ATOM 2544 C C . GLY A 1 325 ? 16.176 4.939 24.333 1.00 82.19 325 GLY A C 1
ATOM 2545 O O . GLY A 1 325 ? 17.311 4.537 24.528 1.00 82.19 325 GLY A O 1
ATOM 2546 N N . TYR A 1 326 ? 15.931 5.946 23.495 1.00 84.81 326 TYR A N 1
ATOM 2547 C CA . TYR A 1 326 ? 17.003 6.708 22.837 1.00 84.81 326 TYR A CA 1
ATOM 2548 C C . TYR A 1 326 ? 17.776 7.587 23.832 1.00 84.81 326 TYR A C 1
ATOM 2550 O O . TYR A 1 326 ? 18.992 7.499 23.928 1.00 84.81 326 TYR A O 1
ATOM 2558 N N . PHE A 1 327 ? 17.064 8.396 24.623 1.00 82.75 327 PHE A N 1
ATOM 2559 C CA . PHE A 1 327 ? 17.655 9.352 25.570 1.00 82.75 327 PHE A CA 1
ATOM 2560 C C . PHE A 1 327 ? 18.520 8.657 26.632 1.00 82.75 327 PHE A C 1
ATOM 2562 O O . PHE A 1 327 ? 19.608 9.081 27.000 1.00 82.75 327 PHE A O 1
ATOM 2569 N N . THR A 1 328 ? 17.989 7.549 27.113 1.00 77.62 328 THR A N 1
ATOM 2570 C CA . THR A 1 328 ? 18.658 6.491 27.862 1.00 77.62 328 THR A CA 1
ATOM 2571 C C . THR A 1 328 ? 20.054 6.144 27.347 1.00 77.62 328 THR A C 1
ATOM 2573 O O . THR A 1 328 ? 21.016 6.180 28.111 1.00 77.62 328 THR A O 1
ATOM 2576 N N . ASP A 1 329 ? 20.143 5.766 26.074 1.00 80.31 329 ASP A N 1
ATOM 2577 C CA . ASP A 1 329 ? 21.358 5.240 25.464 1.00 80.31 329 ASP A CA 1
ATOM 2578 C C . ASP A 1 329 ? 22.361 6.382 25.292 1.00 80.31 329 ASP A C 1
ATOM 2580 O O . ASP A 1 329 ? 23.475 6.319 25.799 1.00 80.31 329 ASP A O 1
ATOM 2584 N N . GLU A 1 330 ? 21.905 7.500 24.729 1.00 81.44 330 GLU A N 1
ATOM 2585 C CA . GLU A 1 330 ? 22.755 8.649 24.413 1.00 81.44 330 GLU A CA 1
ATOM 2586 C C . GLU A 1 330 ? 23.383 9.303 25.658 1.00 81.44 330 GLU A C 1
ATOM 2588 O O . GLU A 1 330 ? 24.558 9.662 25.653 1.00 81.44 330 GLU A O 1
ATOM 2593 N N . TYR A 1 331 ? 22.619 9.467 26.746 1.00 79.44 331 TYR A N 1
ATOM 2594 C CA . TYR A 1 331 ? 23.075 10.237 27.914 1.00 79.44 331 TYR A CA 1
ATOM 2595 C C . TYR A 1 331 ? 23.547 9.384 29.094 1.00 79.44 331 TYR A C 1
ATOM 2597 O O . TYR A 1 331 ? 24.190 9.915 30.004 1.00 79.44 331 TYR A O 1
ATOM 2605 N N . PHE A 1 332 ? 23.214 8.091 29.129 1.00 75.31 332 PHE A N 1
ATOM 2606 C CA . PHE A 1 332 ? 23.498 7.237 30.284 1.00 75.31 332 PHE A CA 1
ATOM 2607 C C . PHE A 1 332 ? 24.163 5.894 29.953 1.00 75.31 332 PHE A C 1
ATOM 2609 O O . PHE A 1 332 ? 24.450 5.151 30.897 1.00 75.31 332 PHE A O 1
ATOM 2616 N N . ALA A 1 333 ? 24.460 5.573 28.685 1.00 69.94 333 ALA A N 1
ATOM 2617 C CA . ALA A 1 333 ? 25.160 4.328 28.337 1.00 69.94 333 ALA A CA 1
ATOM 2618 C C . ALA A 1 333 ? 26.515 4.178 29.054 1.00 69.94 333 ALA A C 1
ATOM 2620 O O . ALA A 1 333 ? 26.879 3.074 29.460 1.00 69.94 333 ALA A O 1
ATOM 2621 N N . ASP A 1 334 ? 27.216 5.287 29.303 1.00 73.62 334 ASP A N 1
ATOM 2622 C CA . ASP A 1 334 ? 28.508 5.290 30.002 1.00 73.62 334 ASP A CA 1
ATOM 2623 C C . ASP A 1 334 ? 28.391 5.089 31.529 1.00 73.62 334 ASP A C 1
ATOM 2625 O O . ASP A 1 334 ? 29.395 4.919 32.228 1.00 73.62 334 ASP A O 1
ATOM 2629 N N . VAL A 1 335 ? 27.171 5.068 32.085 1.00 77.75 335 VAL A N 1
ATOM 2630 C CA . VAL A 1 335 ? 26.919 4.859 33.519 1.00 77.75 335 VAL A CA 1
ATOM 2631 C C . VAL A 1 335 ? 26.559 3.394 33.778 1.00 77.75 335 VAL A C 1
ATOM 2633 O O . VAL A 1 335 ? 25.453 2.927 33.513 1.00 77.75 335 VAL A O 1
ATOM 2636 N N . THR A 1 336 ? 27.484 2.667 34.403 1.00 66.12 336 THR A N 1
ATOM 2637 C CA . THR A 1 336 ? 27.501 1.193 34.539 1.00 66.12 336 THR A CA 1
ATOM 2638 C C . THR A 1 336 ? 26.287 0.562 35.252 1.00 66.12 336 THR A C 1
ATOM 2640 O O . THR A 1 336 ? 26.130 -0.655 35.230 1.00 66.12 336 THR A O 1
ATOM 2643 N N . GLY A 1 337 ? 25.422 1.349 35.903 1.00 65.75 337 GLY A N 1
ATOM 2644 C CA . GLY A 1 337 ? 24.254 0.866 36.661 1.00 65.75 337 GLY A CA 1
ATOM 2645 C C . GLY A 1 337 ? 22.892 1.234 36.067 1.00 65.75 337 GLY A C 1
ATOM 2646 O O . GLY A 1 337 ? 21.853 0.905 36.644 1.00 65.75 337 GLY A O 1
ATOM 2647 N N . TRP A 1 338 ? 22.867 1.945 34.947 1.00 68.75 338 TRP A N 1
ATOM 2648 C CA . TRP A 1 338 ? 21.672 2.662 34.526 1.00 68.75 338 TRP A CA 1
ATOM 2649 C C . TRP A 1 338 ? 20.558 1.775 33.895 1.00 68.75 338 TRP A C 1
ATOM 2651 O O . TRP A 1 338 ? 19.391 1.969 34.258 1.00 68.75 338 TRP A O 1
ATOM 2661 N N . PRO A 1 339 ? 20.845 0.687 33.140 1.00 70.62 339 PRO A N 1
ATOM 2662 C CA . PRO A 1 339 ? 19.814 -0.282 32.730 1.00 70.62 339 PRO A CA 1
ATOM 2663 C C . PRO A 1 339 ? 19.112 -0.970 33.914 1.00 70.62 339 PRO A C 1
ATOM 2665 O O . PRO A 1 339 ? 17.905 -1.207 33.892 1.00 70.62 339 PRO A O 1
ATOM 2668 N N . ILE A 1 340 ? 19.858 -1.253 34.987 1.00 70.69 340 ILE A N 1
ATOM 2669 C CA . ILE A 1 340 ? 19.322 -1.858 36.216 1.00 70.69 340 ILE A CA 1
ATOM 2670 C C . ILE A 1 340 ? 18.416 -0.855 36.945 1.00 70.69 340 ILE A C 1
ATOM 2672 O O . ILE A 1 340 ? 17.343 -1.230 37.422 1.00 70.69 340 ILE A O 1
ATOM 2676 N N . ALA A 1 341 ? 18.797 0.426 36.982 1.00 68.06 341 ALA A N 1
ATOM 2677 C CA . ALA A 1 341 ? 17.982 1.488 37.567 1.00 68.06 341 ALA A CA 1
ATOM 2678 C C . ALA A 1 341 ? 16.642 1.665 36.833 1.00 68.06 341 ALA A C 1
ATOM 2680 O O . ALA A 1 341 ? 15.610 1.767 37.496 1.00 68.06 341 ALA A O 1
ATOM 2681 N N . LEU A 1 342 ? 16.624 1.617 35.494 1.00 71.25 342 LEU A N 1
ATOM 2682 C CA . LEU A 1 342 ? 15.384 1.626 34.707 1.00 71.25 342 LEU A CA 1
ATOM 2683 C C . LEU A 1 342 ? 14.466 0.449 35.038 1.00 71.25 342 LEU A C 1
ATOM 2685 O O . LEU A 1 342 ? 13.263 0.639 35.215 1.00 71.25 342 LEU A O 1
ATOM 2689 N N . ILE A 1 343 ? 15.022 -0.764 35.116 1.00 76.12 343 ILE A N 1
ATOM 2690 C CA . ILE A 1 343 ? 14.255 -1.972 35.442 1.00 76.12 343 ILE A CA 1
ATOM 2691 C C . ILE A 1 343 ? 13.615 -1.812 36.826 1.00 76.12 343 ILE A C 1
ATOM 2693 O O . ILE A 1 343 ? 12.410 -2.019 36.981 1.00 76.12 343 ILE A O 1
ATOM 2697 N N . ILE A 1 344 ? 14.391 -1.370 37.819 1.00 71.31 344 ILE A N 1
ATOM 2698 C CA . ILE A 1 344 ? 13.907 -1.121 39.183 1.00 71.31 344 ILE A CA 1
ATOM 2699 C C . ILE A 1 344 ? 12.831 -0.024 39.197 1.00 71.31 344 ILE A C 1
ATOM 2701 O O . ILE A 1 344 ? 11.788 -0.197 39.830 1.00 71.31 344 ILE A O 1
ATOM 2705 N N . PHE A 1 345 ? 13.033 1.078 38.470 1.00 66.50 345 PHE A N 1
ATOM 2706 C CA . PHE A 1 345 ? 12.075 2.184 38.390 1.00 66.50 345 PHE A CA 1
ATOM 2707 C C . PHE A 1 345 ? 10.771 1.771 37.692 1.00 66.50 345 PHE A C 1
ATOM 2709 O O . PHE A 1 345 ? 9.684 2.158 38.124 1.00 66.50 345 PHE A O 1
ATOM 2716 N N . GLY A 1 346 ? 10.856 0.917 36.668 1.00 72.62 346 GLY A N 1
ATOM 2717 C CA . GLY A 1 346 ? 9.704 0.309 36.003 1.00 72.62 346 GLY A CA 1
ATOM 2718 C C . GLY A 1 346 ? 8.873 -0.549 36.959 1.00 72.62 346 GLY A C 1
ATOM 2719 O O . GLY A 1 346 ? 7.660 -0.354 37.072 1.00 72.62 346 GLY A O 1
ATOM 2720 N N . PHE A 1 347 ? 9.516 -1.438 37.724 1.00 75.62 347 PHE A N 1
ATOM 2721 C CA . PHE A 1 347 ? 8.837 -2.216 38.770 1.00 75.62 347 PHE A CA 1
ATOM 2722 C C . PHE A 1 347 ? 8.219 -1.324 39.854 1.00 75.62 347 PHE A C 1
ATOM 2724 O O . PHE A 1 347 ? 7.103 -1.588 40.317 1.00 75.62 347 PHE A O 1
ATOM 2731 N N . PHE A 1 348 ? 8.905 -0.246 40.233 1.00 72.88 348 PHE A N 1
ATOM 2732 C CA . PHE A 1 348 ? 8.407 0.717 41.210 1.00 72.88 348 PHE A CA 1
ATOM 2733 C C . PHE A 1 348 ? 7.146 1.443 40.711 1.00 72.88 348 PHE A C 1
ATOM 2735 O O . PHE A 1 348 ? 6.136 1.458 41.414 1.00 72.88 348 PHE A O 1
ATOM 2742 N N . LEU A 1 349 ? 7.142 1.961 39.479 1.00 65.50 349 LEU A N 1
ATOM 2743 C CA . LEU A 1 349 ? 5.978 2.636 38.885 1.00 65.50 349 LEU A CA 1
ATOM 2744 C C . LEU A 1 349 ? 4.765 1.714 38.727 1.00 65.50 349 LEU A C 1
ATOM 2746 O O . LEU A 1 349 ? 3.636 2.136 38.994 1.00 65.50 349 LEU A O 1
ATOM 2750 N N . ILE A 1 350 ? 4.975 0.452 38.339 1.00 73.44 350 ILE A N 1
ATOM 2751 C CA . ILE A 1 350 ? 3.903 -0.555 38.272 1.00 73.44 350 ILE A CA 1
ATOM 2752 C C . ILE A 1 350 ? 3.320 -0.799 39.671 1.00 73.44 350 ILE A C 1
ATOM 2754 O O . ILE A 1 350 ? 2.097 -0.832 39.838 1.00 73.44 350 ILE A O 1
ATOM 2758 N N . SER A 1 351 ? 4.180 -0.898 40.688 1.00 69.56 351 SER A N 1
ATOM 2759 C CA . SER A 1 351 ? 3.773 -1.091 42.085 1.00 69.56 351 SER A CA 1
ATOM 2760 C C . SER A 1 351 ? 2.960 0.095 42.612 1.00 69.56 351 SER A C 1
ATOM 2762 O O . SER A 1 351 ? 1.880 -0.096 43.175 1.00 69.56 351 SER A O 1
ATOM 2764 N N . VAL A 1 352 ? 3.421 1.326 42.364 1.00 64.50 352 VAL A N 1
ATOM 2765 C CA . VAL A 1 352 ? 2.721 2.562 42.752 1.00 64.50 352 VAL A CA 1
ATOM 2766 C C . VAL A 1 352 ? 1.394 2.703 42.006 1.00 64.50 352 VAL A C 1
ATOM 2768 O O . VAL A 1 352 ? 0.385 3.025 42.628 1.00 64.50 352 VAL A O 1
ATOM 2771 N N . SER A 1 353 ? 1.348 2.392 40.708 1.00 63.88 353 SER A N 1
ATOM 2772 C CA . SER A 1 353 ? 0.112 2.437 39.911 1.00 63.88 353 SER A CA 1
ATOM 2773 C C . SER A 1 353 ? -0.934 1.449 40.428 1.00 63.88 353 SER A C 1
ATOM 2775 O O . SER A 1 353 ? -2.109 1.795 40.566 1.00 63.88 353 SER A O 1
ATOM 2777 N N . HIS A 1 354 ? -0.520 0.231 40.790 1.00 71.38 354 HIS A N 1
ATOM 2778 C CA . HIS A 1 354 ? -1.415 -0.753 41.398 1.00 71.38 354 HIS A CA 1
ATOM 2779 C C . HIS A 1 354 ? -1.935 -0.280 42.766 1.00 71.38 354 HIS A C 1
ATOM 2781 O O . HIS A 1 354 ? -3.121 -0.434 43.074 1.00 71.38 354 HIS A O 1
ATOM 2787 N N . TYR A 1 355 ? -1.073 0.350 43.571 1.00 66.62 355 TYR A N 1
ATOM 2788 C CA . TYR A 1 355 ? -1.440 0.893 44.879 1.00 66.62 355 TYR A CA 1
ATOM 2789 C C . TYR A 1 355 ? -2.395 2.090 44.769 1.00 66.62 355 TYR A C 1
ATOM 2791 O O . TYR A 1 355 ? -3.394 2.145 45.484 1.00 66.62 355 TYR A O 1
ATOM 2799 N N . ALA A 1 356 ? -2.149 3.000 43.826 1.00 59.91 356 ALA A N 1
ATOM 2800 C CA . ALA A 1 356 ? -3.001 4.151 43.540 1.00 59.91 356 ALA A CA 1
ATOM 2801 C C . ALA A 1 356 ? -4.394 3.723 43.047 1.00 59.91 356 ALA A C 1
ATOM 2803 O O . ALA A 1 356 ? -5.402 4.236 43.530 1.00 59.91 356 ALA A O 1
ATOM 2804 N N . LEU A 1 357 ? -4.477 2.716 42.167 1.00 67.25 357 LEU A N 1
ATOM 2805 C CA . LEU A 1 357 ? -5.754 2.135 41.728 1.00 67.25 357 LEU A CA 1
ATOM 2806 C C . LEU A 1 357 ? -6.506 1.455 42.882 1.00 67.25 357 LEU A C 1
ATOM 2808 O O . LEU A 1 357 ? -7.730 1.566 42.977 1.00 67.25 357 LEU A O 1
ATOM 2812 N N . LYS A 1 358 ? -5.792 0.775 43.785 1.00 68.75 358 LYS A N 1
ATOM 2813 C CA . LYS A 1 358 ? -6.374 0.162 44.989 1.00 68.75 358 LYS A CA 1
ATOM 2814 C C . LYS A 1 358 ? -6.895 1.216 45.974 1.00 68.75 358 LYS A C 1
ATOM 2816 O O . LYS A 1 358 ? -7.952 1.008 46.568 1.00 68.75 358 LYS A O 1
ATOM 2821 N N . LEU A 1 359 ? -6.200 2.346 46.114 1.00 65.88 359 LEU A N 1
ATOM 2822 C CA . LEU A 1 359 ? -6.626 3.476 46.944 1.00 65.88 359 LEU A CA 1
ATOM 2823 C C . LEU A 1 359 ? -7.846 4.189 46.337 1.00 65.88 359 LEU A C 1
ATOM 2825 O O . LEU A 1 359 ? -8.824 4.431 47.037 1.00 65.88 359 LEU A O 1
ATOM 2829 N N . GLY A 1 360 ? -7.847 4.419 45.021 1.00 46.22 360 GLY A N 1
ATOM 2830 C CA . GLY A 1 360 ? -8.981 5.006 44.299 1.00 46.22 360 GLY A CA 1
ATOM 2831 C C . GLY A 1 360 ? -10.260 4.168 44.395 1.00 46.22 360 GLY A C 1
ATOM 2832 O O . GLY A 1 360 ? -11.346 4.719 44.565 1.00 46.22 360 GLY A O 1
ATOM 2833 N N . ARG A 1 361 ? -10.150 2.830 44.388 1.00 65.00 361 ARG A N 1
ATOM 2834 C CA . ARG A 1 361 ? -11.292 1.920 44.630 1.00 65.00 361 ARG A CA 1
ATOM 2835 C C . ARG A 1 361 ? -11.834 1.986 46.064 1.00 65.00 361 ARG A C 1
ATOM 2837 O O . ARG A 1 361 ? -13.030 1.806 46.264 1.00 65.00 361 ARG A O 1
ATOM 2844 N N . ARG A 1 362 ? -10.980 2.264 47.059 1.00 59.81 362 ARG A N 1
ATOM 2845 C CA . ARG A 1 362 ? -11.405 2.459 48.460 1.00 59.81 362 ARG A CA 1
ATOM 2846 C C . ARG A 1 362 ? -12.085 3.807 48.699 1.00 59.81 362 ARG A C 1
ATOM 2848 O O . ARG A 1 362 ? -12.911 3.898 49.590 1.00 59.81 362 ARG A O 1
ATOM 2855 N N . ILE A 1 363 ? -11.752 4.827 47.912 1.00 59.69 363 ILE A N 1
ATOM 2856 C CA . ILE A 1 363 ? -12.354 6.166 48.023 1.00 59.69 363 ILE A CA 1
ATOM 2857 C C . ILE A 1 363 ? -13.684 6.252 47.247 1.00 59.69 363 ILE A C 1
ATOM 2859 O O . ILE A 1 363 ? -14.579 6.989 47.639 1.00 59.69 363 ILE A O 1
ATOM 2863 N N . SER A 1 364 ? -13.845 5.474 46.170 1.00 48.59 364 SER A N 1
ATOM 2864 C CA . SER A 1 364 ? -15.061 5.446 45.329 1.00 48.59 364 SER A CA 1
ATOM 2865 C C . SER A 1 364 ? -16.165 4.491 45.808 1.00 48.59 364 SER A C 1
ATOM 2867 O O . SER A 1 364 ? -17.212 4.413 45.171 1.00 48.59 364 SER A O 1
ATOM 2869 N N . SER A 1 365 ? -15.966 3.798 46.933 1.00 47.94 365 SER A N 1
ATOM 2870 C CA . SER A 1 365 ? -17.029 3.085 47.651 1.00 47.94 365 SER A CA 1
ATOM 2871 C C . SER A 1 365 ? -17.317 3.802 48.973 1.00 47.94 365 SER A C 1
ATOM 2873 O O . SER A 1 365 ? -16.742 3.436 49.999 1.00 47.94 365 SER A O 1
ATOM 2875 N N . PRO A 1 366 ? -18.159 4.854 48.983 1.00 46.22 366 PRO A N 1
ATOM 2876 C CA . PRO A 1 366 ? -18.734 5.302 50.237 1.00 46.22 366 PRO A CA 1
ATOM 2877 C C . PRO A 1 366 ? -19.651 4.184 50.747 1.00 46.22 366 PRO A C 1
ATOM 2879 O O . PRO A 1 366 ? -20.430 3.610 49.983 1.00 46.22 366 PRO A O 1
ATOM 2882 N N . SER A 1 367 ? -19.458 3.848 52.019 1.00 45.69 367 SER A N 1
ATOM 2883 C CA . SER A 1 367 ? -20.322 3.000 52.844 1.00 45.69 367 SER A CA 1
ATOM 2884 C C . SER A 1 367 ? -21.801 3.324 52.697 1.00 45.69 367 SER A C 1
ATOM 2886 O O . SER A 1 367 ? -22.100 4.543 52.721 1.00 45.69 367 SER A O 1
#

Secondary structure (DSSP, 8-state):
-------HHHHHHHHHHHHHHTT--HHHHHHHHHHHHHHHHHHHHHHHHHHHHHHHHHHHHHHHHHHHHGGGS-HHHHHHHHHHHHHHHHHHHHHHHT-TTTHHHHHHHHHHHHHHHHHHHHHHHHHHT----HHHHHHHHHHHHHHHHHHHHHHH--HHHHHHHHHHHHHHHHHHHHHTT--HHHHHHHHHHHHHHHHHHHTTSTTGGGHHHHHHHHHHHHHHHHHHHHHHTT--HHHHHHHHHHHHHHHHHHHTTSTTGGGHHHHHHHHHHHHHHHHHHHHTTSTTTHHHHHHHHHHHHHHHHHHT-HHHHHHHHHHHHHHHHHHHHHHHTTSTTHHHHHHHHHHHHHHHHHHHHHHHHHHS---